Protein AF-A0A3C0AK65-F1 (afdb_monomer)

Solvent-accessible surface area (backbone atoms only — not comparable to full-atom values): 11000 Å² total; per-residue (Å²): 116,73,72,61,53,57,52,49,52,50,51,50,53,52,50,54,52,66,78,64,58,93,78,75,82,77,93,63,73,69,67,68,59,58,70,64,60,59,83,77,56,58,67,68,50,55,55,29,51,54,48,19,51,55,25,48,77,70,72,34,32,66,62,16,42,54,40,51,68,72,53,92,74,54,72,95,45,39,30,57,52,25,32,54,46,12,54,26,25,46,77,67,70,36,28,82,72,13,46,60,33,14,52,52,13,33,70,61,33,59,70,85,64,15,31,63,30,25,44,53,40,12,51,35,24,48,78,64,69,37,55,73,59,12,51,54,26,40,54,50,22,51,55,35,50,54,49,49,55,52,50,54,56,54,56,67,60,49,75,70,55,83,74,69,74,76,78,89,76,88,73,84,89,84,81,88,80,84,86,83,87,79,87,80,85,86,82,80,134

Foldseek 3Di:
DVVVVVVLVVLVVVLVCVVPDPDDDDDDPCVVVVVVVVPPFDVLLVVLLVVLVVCVVVLNLVSSLVSLVPDPDRDLCQLSSLQSPLSSCVSVLVLVRSQPSLSVSLSSDDLLVSLSSLQSNLSSCVSVVNNVSSVVSNVSSVVSVVVVVVVVVVVVVCVVVPPDDDPPPPDDPPDDDDDDDDDDDDDDD

Nearest PDB structures (foldseek):
  4nrh-assembly2_B  TM=6.384E-01  e=6.601E-02  Chlamydia pneumoniae
  8ye5-assembly1_A  TM=7.561E-01  e=3.285E-01  Dehalobacter sp.
  7o04-assembly1_B  TM=6.446E-01  e=8.919E-02  Shigella flexneri
  4i9e-assembly1_B  TM=7.402E-01  e=3.125E-01  Bacillus subtilis subsp. subtilis str. 168
  2ho1-assembly1_A  TM=6.538E-01  e=7.706E-01  Pseudomonas aeruginosa PAO1

Sequence (189 aa):
MKNSIESAFHGIETNLKTTLQPGNGLLAPPVKKELIMLDNISPKVIHKIMAAEGYLELGMPIQALDALASIEDAGPLEAMRLFLTGEAYLRQERYQEAIEPLHQAARLFPVMESRKAWSALSECFRLGGYQELAEVASLTAEAVEEIEASCEVLCLTQDHASDWKWPDSVSRITDFSPASRGVSPRIPR

Secondary structure (DSSP, 8-state):
-HHHHHHHHHHHHHHHHHHS-TTS-----THHHHHHHGGGS-HHHHHHHHHHHHHHHTT-HHHHHHHHHT-S--GGGHHHHHHHHHHHHHHTT-HHHHHHHHHHHHHHS-HHHHHHHHHHHHHHHHHTT-HHHHHHHHHHHHHHHHHHHHHHHHHHHHTTGGG-------S------------PPP---

Structure (mmCIF, N/CA/C/O backbone):
data_AF-A0A3C0AK65-F1
#
_entry.id   AF-A0A3C0AK65-F1
#
loop_
_atom_site.group_PDB
_atom_site.id
_atom_site.type_symbol
_atom_site.label_atom_id
_atom_site.label_alt_id
_atom_site.label_comp_id
_atom_site.label_asym_id
_atom_site.label_entity_id
_atom_site.label_seq_id
_atom_site.pdbx_PDB_ins_code
_atom_site.Cartn_x
_atom_site.Cartn_y
_atom_site.Cartn_z
_atom_site.occupancy
_atom_site.B_iso_or_equiv
_atom_site.auth_seq_id
_atom_site.auth_comp_id
_atom_site.auth_asym_id
_atom_site.auth_atom_id
_atom_site.pdbx_PDB_model_num
ATOM 1 N N . MET A 1 1 ? 4.287 -8.558 21.864 1.00 42.50 1 MET A N 1
ATOM 2 C CA . MET A 1 1 ? 3.960 -7.338 21.091 1.00 42.50 1 MET A CA 1
ATOM 3 C C . MET A 1 1 ? 5.031 -6.254 21.203 1.00 42.50 1 MET A C 1
ATOM 5 O O . MET A 1 1 ? 5.439 -5.773 20.161 1.00 42.50 1 MET A O 1
ATOM 9 N N . LYS A 1 2 ? 5.575 -5.934 22.392 1.00 33.75 2 LYS A N 1
ATOM 10 C CA . LYS A 1 2 ? 6.653 -4.926 22.553 1.00 33.75 2 LYS A CA 1
ATOM 11 C C . LYS A 1 2 ? 7.921 -5.191 21.708 1.00 33.75 2 LYS A C 1
ATOM 13 O O . LYS A 1 2 ? 8.447 -4.273 21.096 1.00 33.75 2 LYS A O 1
ATOM 18 N N . ASN A 1 3 ? 8.320 -6.456 21.553 1.00 31.97 3 ASN A N 1
ATOM 19 C CA . ASN A 1 3 ? 9.540 -6.832 20.818 1.00 31.97 3 ASN A CA 1
ATOM 20 C C . ASN A 1 3 ? 9.462 -6.619 19.288 1.00 31.97 3 ASN A C 1
ATOM 22 O O . ASN A 1 3 ? 10.496 -6.554 18.633 1.00 31.97 3 ASN A O 1
ATOM 26 N N . SER A 1 4 ? 8.258 -6.514 18.709 1.00 39.62 4 SER A N 1
ATOM 27 C CA . SER A 1 4 ? 8.088 -6.277 17.262 1.00 39.62 4 SER A CA 1
ATOM 28 C C . SER A 1 4 ? 8.307 -4.810 16.890 1.00 39.62 4 SER A C 1
ATOM 30 O O . SER A 1 4 ? 8.784 -4.517 15.799 1.00 39.62 4 SER A O 1
ATOM 32 N N . ILE A 1 5 ? 7.985 -3.900 17.812 1.00 40.59 5 ILE A N 1
ATOM 33 C CA . ILE A 1 5 ? 8.058 -2.450 17.609 1.00 40.59 5 ILE A CA 1
ATOM 34 C C . ILE A 1 5 ? 9.512 -1.980 17.740 1.00 40.59 5 ILE A C 1
ATOM 36 O O . ILE A 1 5 ? 10.003 -1.258 16.878 1.00 40.59 5 ILE A O 1
ATOM 40 N N . GLU A 1 6 ? 10.248 -2.476 18.741 1.00 34.09 6 GLU A N 1
ATOM 41 C CA . GLU A 1 6 ? 11.691 -2.209 18.870 1.00 34.09 6 GLU A CA 1
ATOM 42 C C . GLU A 1 6 ? 12.490 -2.764 17.681 1.00 34.09 6 GLU A C 1
ATOM 44 O O . GLU A 1 6 ? 13.434 -2.131 17.215 1.00 34.09 6 GLU A O 1
ATOM 49 N N . SER A 1 7 ? 12.072 -3.907 17.125 1.00 35.91 7 SER A N 1
ATOM 50 C CA . SER A 1 7 ? 12.679 -4.461 15.911 1.00 35.91 7 SER A CA 1
ATOM 51 C C . SER A 1 7 ? 12.419 -3.600 14.669 1.00 35.91 7 SER A C 1
ATOM 53 O O . SER A 1 7 ? 13.277 -3.551 13.787 1.00 35.91 7 SER A O 1
ATOM 55 N N . ALA A 1 8 ? 11.260 -2.939 14.579 1.00 38.19 8 ALA A N 1
ATOM 56 C CA . ALA A 1 8 ? 10.936 -2.029 13.482 1.00 38.19 8 ALA A CA 1
ATOM 57 C C . ALA A 1 8 ? 11.749 -0.728 13.587 1.00 38.19 8 ALA A C 1
ATOM 59 O O . ALA A 1 8 ? 12.388 -0.335 12.614 1.00 38.19 8 ALA A O 1
ATOM 60 N N . PHE A 1 9 ? 11.839 -0.138 14.786 1.00 42.16 9 PHE A N 1
ATOM 61 C CA . PHE A 1 9 ? 12.696 1.023 15.067 1.00 42.16 9 PHE A CA 1
ATOM 62 C C . PHE A 1 9 ? 14.175 0.743 14.788 1.00 42.16 9 PHE A C 1
ATOM 64 O O . PHE A 1 9 ? 14.844 1.534 14.127 1.00 42.16 9 PHE A O 1
ATOM 71 N N . HIS A 1 10 ? 14.682 -0.414 15.217 1.00 39.84 10 HIS A N 1
ATOM 72 C CA . HIS A 1 10 ? 16.060 -0.810 14.936 1.00 39.84 10 HIS A CA 1
ATOM 73 C C . HIS A 1 10 ? 16.303 -1.023 13.432 1.00 39.84 10 HIS A C 1
ATOM 75 O O . HIS A 1 10 ? 17.362 -0.676 12.911 1.00 39.84 10 HIS A O 1
ATOM 81 N N . GLY A 1 11 ? 15.308 -1.544 12.706 1.00 40.81 11 GLY A N 1
ATOM 82 C CA . GLY A 1 11 ? 15.339 -1.661 11.247 1.00 40.81 11 GLY A CA 1
ATOM 83 C C . GLY A 1 11 ? 15.403 -0.306 10.535 1.00 40.81 11 GLY A C 1
ATOM 84 O O . GLY A 1 11 ? 16.149 -0.161 9.570 1.00 40.81 11 GLY A O 1
ATOM 85 N N . ILE A 1 12 ? 14.676 0.697 11.033 1.00 49.41 12 ILE A N 1
ATOM 86 C CA . ILE A 1 12 ? 14.689 2.067 10.500 1.00 49.41 12 ILE A CA 1
ATOM 87 C C . ILE A 1 12 ? 16.031 2.746 10.810 1.00 49.41 12 ILE A C 1
ATOM 89 O O . ILE A 1 12 ? 16.675 3.268 9.903 1.00 49.41 12 ILE A O 1
ATOM 93 N N . GLU A 1 13 ? 16.528 2.655 12.048 1.00 42.06 13 GLU A N 1
ATOM 94 C CA . GLU A 1 13 ? 17.837 3.206 12.427 1.00 42.06 13 GLU A CA 1
ATOM 95 C C . GLU A 1 13 ? 19.001 2.597 11.638 1.00 42.06 13 GLU A C 1
ATOM 97 O O . GLU A 1 13 ? 19.956 3.294 11.295 1.00 42.06 13 GLU A O 1
ATOM 102 N N . THR A 1 14 ? 18.965 1.290 11.376 1.00 46.50 14 THR A N 1
ATOM 103 C CA . THR A 1 14 ? 20.025 0.602 10.623 1.00 46.50 14 THR A CA 1
ATOM 104 C C . THR A 1 14 ? 20.002 0.974 9.145 1.00 46.50 14 THR A C 1
ATOM 106 O O . THR A 1 14 ? 21.070 1.137 8.548 1.00 46.50 14 THR A O 1
ATOM 109 N N . ASN A 1 15 ? 18.816 1.194 8.569 1.00 43.81 15 ASN A N 1
ATOM 110 C CA . ASN A 1 15 ? 18.678 1.689 7.202 1.00 43.81 15 ASN A CA 1
ATOM 111 C C . ASN A 1 15 ? 19.187 3.137 7.098 1.00 43.81 15 ASN A C 1
ATOM 113 O O . ASN A 1 15 ? 20.086 3.395 6.305 1.00 43.81 15 ASN A O 1
ATOM 117 N N . LEU A 1 16 ? 18.753 4.028 8.004 1.00 46.25 16 LEU A N 1
ATOM 118 C CA . LEU A 1 16 ? 19.218 5.422 8.103 1.00 46.25 16 LEU A CA 1
ATOM 119 C C . LEU A 1 16 ? 20.741 5.526 8.283 1.00 46.25 16 LEU A C 1
ATOM 121 O O . LEU A 1 16 ? 21.399 6.331 7.629 1.00 46.25 16 LEU A O 1
ATOM 125 N N . LYS A 1 17 ? 21.338 4.685 9.137 1.00 42.94 17 LYS A N 1
ATOM 126 C CA . LYS A 1 17 ? 22.797 4.644 9.326 1.00 42.94 17 LYS A CA 1
ATOM 127 C C . LYS A 1 17 ? 23.529 4.155 8.078 1.00 42.94 17 LYS A C 1
ATOM 129 O O . LYS A 1 17 ? 24.647 4.591 7.849 1.00 42.94 17 LYS A O 1
ATOM 134 N N . THR A 1 18 ? 22.934 3.282 7.270 1.00 40.50 18 THR A N 1
ATOM 135 C CA . THR A 1 18 ? 23.569 2.771 6.045 1.00 40.50 18 THR A CA 1
ATOM 136 C C . THR A 1 18 ? 23.573 3.820 4.931 1.00 40.50 18 THR A C 1
ATOM 138 O O . THR A 1 18 ? 24.568 3.942 4.218 1.00 40.50 18 THR A O 1
ATOM 141 N N . THR A 1 19 ? 22.515 4.627 4.814 1.00 41.09 19 THR A N 1
ATOM 142 C CA . THR A 1 19 ? 22.430 5.741 3.852 1.00 41.09 19 THR A CA 1
ATOM 143 C C . THR A 1 19 ? 23.270 6.958 4.247 1.00 41.09 19 THR A C 1
ATOM 145 O O . THR A 1 19 ? 23.639 7.733 3.370 1.00 41.09 19 THR A O 1
ATOM 148 N N . LEU A 1 20 ? 23.610 7.122 5.531 1.00 38.12 20 LEU A N 1
ATOM 149 C CA . LEU A 1 20 ? 24.294 8.313 6.061 1.00 38.12 20 LEU A CA 1
ATOM 150 C C . LEU A 1 20 ? 25.788 8.123 6.402 1.00 38.12 20 LEU A C 1
ATOM 152 O O . LEU A 1 20 ? 26.401 9.048 6.931 1.00 38.12 20 LEU A O 1
ATOM 156 N N . GLN A 1 21 ? 26.414 6.968 6.133 1.00 32.34 21 GLN A N 1
ATOM 157 C CA . GLN A 1 21 ? 27.843 6.767 6.444 1.00 32.34 21 GLN A CA 1
ATOM 158 C C . GLN A 1 21 ? 28.765 7.517 5.456 1.00 32.34 21 GLN A C 1
ATOM 160 O O . GLN A 1 21 ? 28.787 7.191 4.264 1.00 32.34 21 GLN A O 1
ATOM 165 N N . PRO A 1 22 ? 29.592 8.472 5.931 1.00 35.00 22 PRO A N 1
ATOM 166 C CA . PRO A 1 22 ? 30.511 9.242 5.101 1.00 35.00 22 PRO A CA 1
ATOM 167 C C . PRO A 1 22 ? 31.799 8.435 4.893 1.00 35.00 22 PRO A C 1
ATOM 169 O O . PRO A 1 22 ? 32.790 8.630 5.593 1.00 35.00 22 PRO A O 1
ATOM 172 N N . GLY A 1 23 ? 31.788 7.463 3.981 1.00 39.31 23 GLY A N 1
ATOM 173 C CA . GLY A 1 23 ? 32.961 6.595 3.812 1.00 39.31 23 GLY A CA 1
ATOM 174 C C . GLY A 1 23 ? 33.094 5.827 2.503 1.00 39.31 23 GLY A C 1
ATOM 175 O O . GLY A 1 23 ? 34.199 5.388 2.194 1.00 39.31 23 GLY A O 1
ATOM 176 N N . ASN A 1 24 ? 32.040 5.702 1.695 1.00 35.91 24 ASN A N 1
ATOM 177 C CA . ASN A 1 24 ? 32.145 5.025 0.404 1.00 35.91 24 ASN A CA 1
ATOM 178 C C . ASN A 1 24 ? 32.141 6.054 -0.726 1.00 35.91 24 ASN A C 1
ATOM 180 O O . ASN A 1 24 ? 31.164 6.762 -0.949 1.00 35.91 24 ASN A O 1
ATOM 184 N N . GLY A 1 25 ? 33.293 6.159 -1.387 1.00 36.53 25 GLY A N 1
ATOM 185 C CA . GLY A 1 25 ? 33.564 7.120 -2.443 1.00 36.53 25 GLY A CA 1
ATOM 186 C C . GLY A 1 25 ? 32.607 7.050 -3.635 1.00 36.53 25 GLY A C 1
ATOM 187 O O . GLY A 1 25 ? 31.994 6.026 -3.926 1.00 36.53 25 GLY A O 1
ATOM 188 N N . LEU A 1 26 ? 32.591 8.178 -4.346 1.00 34.84 26 LEU A N 1
ATOM 189 C CA . LEU A 1 26 ? 31.803 8.516 -5.532 1.00 34.84 26 LEU A CA 1
ATOM 190 C C . LEU A 1 26 ? 30.309 8.752 -5.277 1.00 34.84 26 LEU A C 1
ATOM 192 O O . LEU A 1 26 ? 29.443 7.912 -5.507 1.00 34.84 26 LEU A O 1
ATOM 196 N N . LEU A 1 27 ? 30.048 10.008 -4.919 1.00 39.59 27 LEU A N 1
ATOM 197 C CA . LEU A 1 27 ? 28.798 10.717 -5.131 1.00 39.59 27 LEU A CA 1
ATOM 198 C C . LEU A 1 27 ? 28.474 10.728 -6.639 1.00 39.59 27 LEU A C 1
ATOM 200 O O . LEU A 1 27 ? 28.927 11.590 -7.390 1.00 39.59 27 LEU A O 1
ATOM 204 N N . ALA A 1 28 ? 27.711 9.741 -7.093 1.00 33.75 28 ALA A N 1
ATOM 205 C CA . ALA A 1 28 ? 26.808 9.931 -8.214 1.00 33.75 28 ALA A CA 1
ATOM 206 C C . ALA A 1 28 ? 25.405 10.086 -7.611 1.00 33.75 28 ALA A C 1
ATOM 208 O O . ALA A 1 28 ? 25.048 9.277 -6.750 1.00 33.75 28 ALA A O 1
ATOM 209 N N . PRO A 1 29 ? 24.610 11.088 -8.022 1.00 33.75 29 PRO A N 1
ATOM 210 C CA . PRO A 1 29 ? 23.211 11.149 -7.616 1.00 33.75 29 PRO A CA 1
ATOM 211 C C . PRO A 1 29 ? 22.529 9.818 -7.999 1.00 33.75 29 PRO A C 1
ATOM 213 O O . PRO A 1 29 ? 22.888 9.236 -9.035 1.00 33.75 29 PRO A O 1
ATOM 216 N N . PRO A 1 30 ? 21.574 9.298 -7.201 1.00 41.72 30 PRO A N 1
ATOM 217 C CA . PRO A 1 30 ? 20.990 7.964 -7.400 1.00 41.72 30 PRO A CA 1
ATOM 218 C C . PRO A 1 30 ? 20.271 7.787 -8.748 1.00 41.72 30 PRO A C 1
ATOM 220 O O . PRO A 1 30 ? 19.940 6.667 -9.125 1.00 41.72 30 PRO A O 1
ATOM 223 N N . VAL A 1 31 ? 20.144 8.852 -9.538 1.00 35.84 31 VAL A N 1
ATOM 224 C CA . VAL A 1 31 ? 19.516 8.872 -10.862 1.00 35.84 31 VAL A CA 1
ATOM 225 C C . VAL A 1 31 ? 20.104 7.824 -11.824 1.00 35.84 31 VAL A C 1
ATOM 227 O O . VAL A 1 31 ? 19.380 7.232 -12.620 1.00 35.84 31 VAL A O 1
ATOM 230 N N . LYS A 1 32 ? 21.415 7.528 -11.765 1.00 30.89 32 LYS A N 1
ATOM 231 C CA . LYS A 1 32 ? 22.031 6.555 -12.695 1.00 30.8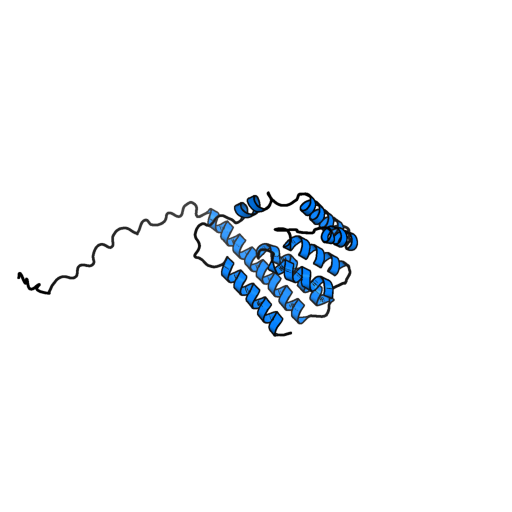9 32 LYS A CA 1
ATOM 232 C C . LYS A 1 32 ? 21.780 5.087 -12.345 1.00 30.89 32 LYS A C 1
ATOM 234 O O . LYS A 1 32 ? 21.943 4.253 -13.226 1.00 30.89 32 LYS A O 1
ATOM 239 N N . LYS A 1 33 ? 21.405 4.747 -11.106 1.00 33.81 33 LYS A N 1
ATOM 240 C CA . LYS A 1 33 ? 21.057 3.359 -10.737 1.00 33.81 33 LYS A CA 1
ATOM 241 C C . LYS A 1 33 ? 19.597 3.038 -11.056 1.00 33.81 33 LYS A C 1
ATOM 243 O O . LYS A 1 33 ? 19.329 1.929 -11.506 1.00 33.81 33 LYS A O 1
ATOM 248 N N . GLU A 1 34 ? 18.691 4.003 -10.903 1.00 37.22 34 GLU A N 1
ATOM 249 C CA . GLU A 1 34 ? 17.282 3.861 -11.304 1.00 37.22 34 GLU A CA 1
ATOM 250 C C . GLU A 1 34 ? 17.134 3.624 -12.808 1.00 37.22 34 GLU A C 1
ATOM 252 O O . GLU A 1 34 ? 16.390 2.738 -13.225 1.00 37.22 34 GLU A O 1
ATOM 257 N N . LEU A 1 35 ? 17.917 4.339 -13.622 1.00 35.00 35 LEU A N 1
ATOM 258 C CA . LEU A 1 35 ? 17.841 4.242 -15.080 1.00 35.00 35 LEU A CA 1
ATOM 259 C C . LEU A 1 35 ? 18.317 2.885 -15.641 1.00 35.00 35 LEU A C 1
ATOM 261 O O . LEU A 1 35 ? 17.958 2.545 -16.758 1.00 35.00 35 LEU A O 1
ATOM 265 N N . ILE A 1 36 ? 19.093 2.103 -14.878 1.00 41.47 36 ILE A N 1
ATOM 266 C CA . ILE A 1 36 ? 19.605 0.776 -15.288 1.00 41.47 36 ILE A CA 1
ATOM 267 C C . ILE A 1 36 ? 18.723 -0.364 -14.720 1.00 41.47 36 ILE A C 1
ATOM 269 O O . ILE A 1 36 ? 18.793 -1.501 -15.180 1.00 41.47 36 ILE A O 1
ATOM 273 N N . MET A 1 37 ? 17.860 -0.085 -13.732 1.00 47.72 37 MET A N 1
ATOM 274 C CA . MET A 1 37 ? 16.975 -1.079 -13.095 1.00 47.72 37 MET A CA 1
ATOM 275 C C . MET A 1 37 ? 15.679 -1.346 -13.880 1.00 47.72 37 MET A C 1
ATOM 277 O O . MET A 1 37 ? 15.081 -2.410 -13.722 1.00 47.72 37 MET A O 1
ATOM 281 N N . LEU A 1 38 ? 15.241 -0.408 -14.725 1.00 51.53 38 LEU A N 1
ATOM 282 C CA . LEU A 1 38 ? 13.993 -0.516 -15.496 1.00 51.53 38 LEU A CA 1
ATOM 283 C C . LEU A 1 38 ? 14.111 -1.420 -16.736 1.00 51.53 38 LEU A C 1
ATOM 285 O O . LEU A 1 38 ? 13.099 -1.940 -17.203 1.00 51.53 38 LEU A O 1
ATOM 289 N N . ASP A 1 39 ? 15.328 -1.674 -17.225 1.00 51.19 39 ASP A N 1
ATOM 290 C CA . ASP A 1 39 ? 15.571 -2.408 -18.477 1.00 51.19 39 ASP A CA 1
ATOM 291 C C . ASP A 1 39 ? 15.224 -3.911 -18.407 1.00 51.19 39 ASP A C 1
ATOM 293 O O . ASP A 1 39 ? 15.093 -4.564 -19.442 1.00 51.19 39 ASP A O 1
ATOM 297 N N . ASN A 1 40 ? 15.016 -4.463 -17.204 1.00 60.75 40 ASN A N 1
ATOM 298 C CA . ASN A 1 40 ? 14.648 -5.871 -16.984 1.00 60.75 40 ASN A CA 1
ATOM 299 C C . ASN A 1 40 ? 13.227 -6.075 -16.436 1.00 60.75 40 ASN A C 1
ATOM 301 O O . ASN A 1 40 ? 12.851 -7.202 -16.104 1.00 60.75 40 ASN A O 1
ATOM 305 N N . ILE A 1 41 ? 12.417 -5.020 -16.328 1.00 72.19 41 ILE A N 1
ATOM 306 C CA . ILE A 1 41 ? 11.060 -5.143 -15.791 1.00 72.19 41 ILE A CA 1
ATOM 307 C C . ILE A 1 41 ? 10.107 -5.462 -16.935 1.00 72.19 41 ILE A C 1
ATOM 309 O O . ILE A 1 41 ? 10.013 -4.737 -17.924 1.00 72.19 41 ILE A O 1
ATOM 313 N N . SER A 1 42 ? 9.364 -6.559 -16.793 1.00 84.06 42 SER A N 1
ATOM 314 C CA . SER A 1 42 ? 8.357 -6.944 -17.778 1.00 84.06 42 SER A CA 1
ATOM 315 C C . SER A 1 42 ? 7.353 -5.801 -17.970 1.00 84.06 42 SER A C 1
ATOM 317 O O . SER A 1 42 ? 6.696 -5.409 -16.999 1.00 84.06 42 SER A O 1
ATOM 319 N N . PRO A 1 43 ? 7.136 -5.306 -19.207 1.00 84.62 43 PRO A N 1
ATOM 320 C CA . PRO A 1 43 ? 6.159 -4.252 -19.463 1.00 84.62 43 PRO A CA 1
ATOM 321 C C . PRO A 1 43 ? 4.777 -4.603 -18.915 1.00 84.62 43 PRO A C 1
ATOM 323 O O . PRO A 1 43 ? 4.049 -3.730 -18.458 1.00 84.62 43 PRO A O 1
ATOM 326 N N . LYS A 1 44 ? 4.416 -5.892 -18.887 1.00 88.56 44 LYS A N 1
ATOM 327 C CA . LYS A 1 44 ? 3.143 -6.356 -18.322 1.00 88.56 44 LYS A CA 1
ATOM 328 C C . LYS A 1 44 ? 2.989 -6.007 -16.839 1.00 88.56 44 LYS A C 1
ATOM 330 O O . LYS A 1 44 ? 1.883 -5.676 -16.429 1.00 88.56 44 LYS A O 1
ATOM 335 N N . VAL A 1 45 ? 4.063 -6.085 -16.052 1.00 89.31 45 VAL A N 1
ATOM 336 C CA . VAL A 1 45 ? 4.048 -5.737 -14.622 1.00 89.31 45 VAL A CA 1
ATOM 337 C C . VAL A 1 45 ? 3.784 -4.246 -14.458 1.00 89.31 45 VAL A C 1
ATOM 339 O O . VAL A 1 45 ? 2.880 -3.871 -13.718 1.00 89.31 45 VAL A O 1
ATOM 342 N N . ILE A 1 46 ? 4.496 -3.413 -15.223 1.00 87.50 46 ILE A N 1
ATOM 343 C CA . ILE A 1 46 ? 4.325 -1.954 -15.211 1.00 87.50 46 ILE A CA 1
ATOM 344 C C . ILE A 1 46 ? 2.872 -1.584 -15.530 1.00 87.50 46 ILE A C 1
ATOM 346 O O . ILE A 1 46 ? 2.233 -0.880 -14.754 1.00 87.50 46 ILE A O 1
ATOM 350 N N . HIS A 1 47 ? 2.309 -2.126 -16.616 1.00 89.06 47 HIS A N 1
ATOM 351 C CA . HIS A 1 47 ? 0.921 -1.843 -16.999 1.00 89.06 47 HIS A CA 1
ATOM 352 C C . HIS A 1 47 ? -0.089 -2.274 -15.930 1.00 89.06 47 HIS A C 1
ATOM 354 O O . HIS A 1 47 ? -1.082 -1.585 -15.726 1.00 89.06 47 HIS A O 1
ATOM 360 N N . LYS A 1 48 ? 0.142 -3.398 -15.240 1.00 92.94 48 LYS A N 1
ATOM 361 C CA . LYS A 1 48 ? -0.749 -3.864 -14.168 1.00 92.94 48 LYS A CA 1
ATOM 362 C C . LYS A 1 48 ? -0.683 -2.973 -12.931 1.00 92.94 48 LYS A C 1
ATOM 364 O O . LYS A 1 48 ? -1.727 -2.688 -12.358 1.00 92.94 48 LYS A O 1
ATOM 369 N N . ILE A 1 49 ? 0.509 -2.519 -12.548 1.00 92.75 49 ILE A N 1
ATOM 370 C CA . ILE A 1 49 ? 0.692 -1.577 -11.435 1.00 92.75 49 ILE A CA 1
ATOM 371 C C . ILE A 1 49 ? 0.019 -0.239 -11.761 1.00 92.75 49 ILE A C 1
ATOM 373 O O . ILE A 1 49 ? -0.783 0.234 -10.963 1.00 92.75 49 ILE A O 1
ATOM 377 N N . MET A 1 50 ? 0.244 0.307 -12.961 1.00 92.06 50 MET A N 1
ATOM 378 C CA . MET A 1 50 ? -0.422 1.538 -13.411 1.00 92.06 50 MET A CA 1
ATOM 379 C C . MET A 1 50 ? -1.947 1.385 -13.489 1.00 92.06 50 MET A C 1
ATOM 381 O O . MET A 1 50 ? -2.687 2.291 -13.119 1.00 92.06 50 MET A O 1
ATOM 385 N N . ALA A 1 51 ? -2.440 0.234 -13.958 1.00 92.88 51 ALA A N 1
ATOM 386 C CA . ALA A 1 51 ? -3.874 -0.039 -13.979 1.00 92.88 51 ALA A CA 1
ATOM 387 C C . ALA A 1 51 ? -4.454 -0.104 -12.561 1.00 92.88 51 ALA A C 1
ATOM 389 O O . ALA A 1 51 ? -5.523 0.446 -12.323 1.00 92.88 51 ALA A O 1
ATOM 390 N N . ALA A 1 52 ? -3.755 -0.744 -11.620 1.00 96.44 52 ALA A N 1
ATOM 391 C CA . ALA A 1 52 ? -4.176 -0.811 -10.225 1.00 96.44 52 ALA A CA 1
ATOM 392 C C . ALA A 1 52 ? -4.236 0.572 -9.569 1.00 96.44 52 ALA A C 1
ATOM 394 O O . ALA A 1 52 ? -5.211 0.873 -8.885 1.00 96.44 52 ALA A O 1
ATOM 395 N N . GLU A 1 53 ? -3.242 1.422 -9.821 1.00 94.06 53 GLU A N 1
ATOM 396 C CA . GLU A 1 53 ? -3.246 2.820 -9.386 1.00 94.06 53 GLU A CA 1
ATOM 397 C C . GLU A 1 53 ? -4.461 3.572 -9.947 1.00 94.06 53 GLU A C 1
ATOM 399 O O . GLU A 1 53 ? -5.260 4.106 -9.178 1.00 94.06 53 GLU A O 1
ATOM 404 N N . GLY A 1 54 ? -4.696 3.496 -11.262 1.00 95.38 54 GLY A N 1
ATOM 405 C CA . GLY A 1 54 ? -5.871 4.108 -11.889 1.00 95.38 54 GLY A CA 1
ATOM 406 C C . GLY A 1 54 ? -7.202 3.563 -11.353 1.00 95.38 54 GLY A C 1
ATOM 407 O O . GLY A 1 54 ? -8.153 4.317 -11.153 1.00 95.38 54 GLY A O 1
ATOM 408 N N . TYR A 1 55 ? -7.290 2.266 -11.048 1.00 97.62 55 TYR A N 1
ATOM 409 C CA . TYR A 1 55 ? -8.472 1.701 -10.393 1.00 97.62 55 TYR A CA 1
ATOM 410 C C . TYR A 1 55 ? -8.692 2.296 -8.996 1.00 97.62 55 TYR A C 1
ATOM 412 O O . TYR A 1 55 ? -9.834 2.582 -8.638 1.00 97.62 55 TYR A O 1
ATOM 420 N N . LEU A 1 56 ? -7.638 2.530 -8.210 1.00 95.88 56 LEU A N 1
ATOM 421 C CA . LEU A 1 56 ? -7.762 3.152 -6.887 1.00 95.88 56 LEU A CA 1
ATOM 422 C C . LEU A 1 56 ? -8.191 4.618 -6.961 1.00 95.88 56 LEU A C 1
ATOM 424 O O . LEU A 1 56 ? -9.003 5.044 -6.135 1.00 95.88 56 LEU A O 1
ATOM 428 N N . GLU A 1 57 ? -7.711 5.367 -7.953 1.00 95.81 57 GLU A N 1
ATOM 429 C CA . GLU A 1 57 ? -8.156 6.741 -8.225 1.00 95.81 57 GLU A CA 1
ATOM 430 C C . GLU A 1 57 ? -9.649 6.804 -8.570 1.00 95.81 57 GLU A C 1
ATOM 432 O O . GLU A 1 57 ? -10.351 7.729 -8.161 1.00 95.81 57 GLU A O 1
ATOM 437 N N . LEU A 1 58 ? -10.159 5.781 -9.260 1.00 97.38 58 LEU A N 1
ATOM 438 C CA . LEU A 1 58 ? -11.573 5.646 -9.617 1.00 97.38 58 LEU A CA 1
ATOM 439 C C . LEU A 1 58 ? -12.440 5.026 -8.508 1.00 97.38 58 LEU A C 1
ATOM 441 O O . LEU A 1 58 ? -13.632 4.799 -8.722 1.00 97.38 58 LEU A O 1
ATOM 445 N N . GLY A 1 59 ? -11.874 4.724 -7.335 1.00 96.81 59 GLY A N 1
ATOM 446 C CA . GLY A 1 59 ? -12.609 4.098 -6.234 1.00 96.81 59 GLY A CA 1
ATOM 447 C C . GLY A 1 59 ? -12.995 2.639 -6.503 1.00 96.81 59 GLY A C 1
ATOM 448 O O . GLY A 1 59 ? -14.007 2.163 -5.993 1.00 96.81 59 GLY A O 1
ATOM 449 N N . MET A 1 60 ? -12.195 1.920 -7.293 1.00 98.12 60 MET A N 1
ATOM 450 C CA . MET A 1 60 ? -12.381 0.513 -7.673 1.00 98.12 60 MET A CA 1
ATOM 451 C C . MET A 1 60 ? -11.329 -0.406 -7.012 1.00 98.12 60 MET A C 1
ATOM 453 O O . MET A 1 60 ? -10.510 -1.021 -7.699 1.00 98.12 60 MET A O 1
ATOM 457 N N . PRO A 1 61 ? -11.308 -0.529 -5.671 1.00 97.50 61 PRO A N 1
ATOM 458 C CA . PRO A 1 61 ? -10.232 -1.226 -4.965 1.00 97.50 61 PRO A CA 1
ATOM 459 C C . PRO A 1 61 ? -10.204 -2.744 -5.203 1.00 97.50 61 PRO A C 1
ATOM 461 O O . PRO A 1 61 ? -9.147 -3.357 -5.081 1.00 97.50 61 PRO A O 1
ATOM 464 N N . ILE A 1 62 ? -11.331 -3.361 -5.571 1.00 97.81 62 ILE A N 1
ATOM 465 C CA . ILE A 1 62 ? -11.394 -4.800 -5.874 1.00 97.81 62 ILE A CA 1
ATOM 466 C C . ILE A 1 62 ? -10.631 -5.092 -7.173 1.00 97.81 62 ILE A C 1
ATOM 468 O O . ILE A 1 62 ? -9.752 -5.947 -7.199 1.00 97.81 62 ILE A O 1
ATOM 472 N N . GLN A 1 63 ? -10.893 -4.315 -8.225 1.00 97.81 63 GLN A N 1
ATOM 473 C CA . GLN A 1 63 ? -10.211 -4.430 -9.514 1.00 97.81 63 GLN A CA 1
ATOM 474 C C . GLN A 1 63 ? -8.714 -4.120 -9.396 1.00 97.81 63 GLN A C 1
ATOM 476 O O . GLN A 1 63 ? -7.898 -4.748 -10.073 1.00 97.81 63 GLN A O 1
ATOM 481 N N . ALA A 1 64 ? -8.344 -3.185 -8.514 1.00 97.88 64 ALA A N 1
ATOM 482 C CA . ALA A 1 64 ? -6.947 -2.923 -8.189 1.00 97.88 64 ALA A CA 1
ATOM 483 C C . ALA A 1 64 ? -6.266 -4.163 -7.590 1.00 97.88 64 ALA A C 1
ATOM 485 O O . ALA A 1 64 ? -5.209 -4.568 -8.073 1.00 97.88 64 ALA A O 1
ATOM 486 N N . LEU A 1 65 ? -6.890 -4.811 -6.597 1.00 98.06 65 LEU A N 1
ATOM 487 C CA . LEU A 1 65 ? -6.364 -6.048 -6.012 1.00 98.06 65 LEU A CA 1
ATOM 488 C C . LEU A 1 65 ? -6.251 -7.174 -7.039 1.00 98.06 65 LEU A C 1
ATOM 490 O O . LEU A 1 65 ? -5.224 -7.845 -7.064 1.00 98.06 65 LEU A O 1
ATOM 494 N N . ASP A 1 66 ? -7.243 -7.356 -7.909 1.00 97.50 66 ASP A N 1
ATOM 495 C CA . ASP A 1 66 ? -7.202 -8.392 -8.949 1.00 97.50 66 ASP A CA 1
ATOM 496 C C . ASP A 1 66 ? -6.030 -8.172 -9.919 1.00 97.50 66 ASP A C 1
ATOM 498 O O . ASP A 1 66 ? -5.290 -9.105 -10.259 1.00 97.50 66 ASP A O 1
ATOM 502 N N . ALA A 1 67 ? -5.808 -6.921 -10.336 1.00 95.75 67 ALA A N 1
ATOM 503 C CA . ALA A 1 67 ? -4.678 -6.560 -11.185 1.00 95.75 67 ALA A CA 1
ATOM 504 C C . ALA A 1 67 ? -3.337 -6.855 -10.491 1.00 95.75 67 ALA A C 1
ATOM 506 O O . ALA A 1 67 ? -2.457 -7.467 -11.105 1.00 95.75 67 ALA A O 1
ATOM 507 N N . LEU A 1 68 ? -3.201 -6.490 -9.213 1.00 96.38 68 LEU A N 1
ATOM 508 C CA . LEU A 1 68 ? -1.983 -6.682 -8.416 1.00 96.38 68 LEU A CA 1
ATOM 509 C C . LEU A 1 68 ? -1.720 -8.152 -8.068 1.00 96.38 68 LEU A C 1
ATOM 511 O O . LEU A 1 68 ? -0.571 -8.585 -8.102 1.00 96.38 68 LEU A O 1
ATOM 515 N N . ALA A 1 69 ? -2.760 -8.931 -7.769 1.00 95.81 69 ALA A N 1
ATOM 516 C CA . ALA A 1 69 ? -2.663 -10.355 -7.441 1.00 95.81 69 ALA A CA 1
ATOM 517 C C . ALA A 1 69 ? -2.226 -11.203 -8.641 1.00 95.81 69 ALA A C 1
ATOM 519 O O . ALA A 1 69 ? -1.653 -12.276 -8.482 1.00 95.81 69 ALA A O 1
ATOM 520 N N . SER A 1 70 ? -2.466 -10.712 -9.858 1.00 94.12 70 SER A N 1
ATOM 521 C CA . SER A 1 70 ? -2.032 -11.369 -11.090 1.00 94.12 70 SER A CA 1
ATOM 522 C C . SER A 1 70 ? -0.550 -11.136 -11.439 1.00 94.12 70 SER A C 1
ATOM 524 O O . SER A 1 70 ? -0.102 -11.539 -12.519 1.00 94.12 70 SER A O 1
ATOM 526 N N . ILE A 1 71 ? 0.198 -10.419 -10.596 1.00 94.00 71 ILE A N 1
ATOM 527 C CA . ILE A 1 71 ? 1.642 -10.207 -10.729 1.00 94.00 71 ILE A CA 1
ATOM 528 C C . ILE A 1 71 ? 2.353 -11.280 -9.901 1.00 94.00 71 ILE A C 1
ATOM 530 O O . ILE A 1 71 ? 2.218 -11.307 -8.684 1.00 94.00 71 ILE A O 1
ATOM 534 N N . GLU A 1 72 ? 3.107 -12.155 -10.565 1.00 90.06 72 GLU A N 1
ATOM 535 C CA . GLU A 1 72 ? 3.856 -13.235 -9.901 1.00 90.06 72 GLU A CA 1
ATOM 536 C C . GLU A 1 72 ? 5.159 -12.733 -9.264 1.00 90.06 72 GLU A C 1
ATOM 538 O O . GLU A 1 72 ? 5.505 -13.140 -8.159 1.00 90.06 72 GLU A O 1
ATOM 543 N N . ASP A 1 73 ? 5.862 -11.834 -9.956 1.00 89.25 73 ASP A N 1
ATOM 544 C CA . ASP A 1 73 ? 7.097 -11.202 -9.496 1.00 89.25 73 ASP A CA 1
ATOM 545 C C . ASP A 1 73 ? 7.138 -9.757 -10.007 1.00 89.25 73 ASP A C 1
ATOM 547 O O . ASP A 1 73 ? 7.069 -9.511 -11.218 1.00 89.25 73 ASP A O 1
ATOM 551 N N . ALA A 1 74 ? 7.199 -8.797 -9.084 1.00 86.38 74 ALA A N 1
ATOM 552 C CA . ALA A 1 74 ? 7.320 -7.380 -9.413 1.00 86.38 74 ALA A CA 1
ATOM 553 C C . ALA A 1 74 ? 8.768 -6.872 -9.376 1.00 86.38 74 ALA A C 1
ATOM 555 O O . ALA A 1 74 ? 9.020 -5.741 -9.802 1.00 86.38 74 ALA A O 1
ATOM 556 N N . GLY A 1 75 ? 9.716 -7.679 -8.886 1.00 87.81 75 GLY A N 1
ATOM 557 C CA . GLY A 1 75 ? 11.124 -7.321 -8.764 1.00 87.81 75 GLY A CA 1
ATOM 558 C C . GLY A 1 75 ? 11.319 -5.948 -8.099 1.00 87.81 75 GLY A C 1
ATOM 559 O O . GLY A 1 75 ? 10.843 -5.738 -6.982 1.00 87.81 75 GLY A O 1
ATOM 560 N N . PRO A 1 76 ? 11.968 -4.976 -8.770 1.00 83.44 76 PRO A N 1
ATOM 561 C CA . PRO A 1 76 ? 12.162 -3.628 -8.226 1.00 83.44 76 PRO A CA 1
ATOM 562 C C . PRO A 1 76 ? 10.869 -2.870 -7.881 1.00 83.44 76 PRO A C 1
ATOM 564 O O . PRO A 1 76 ? 10.904 -1.952 -7.067 1.00 83.44 76 PRO A O 1
ATOM 567 N N . LEU A 1 77 ? 9.728 -3.235 -8.477 1.00 87.00 77 LEU A N 1
ATOM 568 C CA . LEU A 1 77 ? 8.433 -2.587 -8.232 1.00 87.00 77 LEU A CA 1
ATOM 569 C C . LEU A 1 77 ? 7.631 -3.246 -7.105 1.00 87.00 77 LEU A C 1
ATOM 571 O O . LEU A 1 77 ? 6.474 -2.888 -6.886 1.00 87.00 77 LEU A O 1
ATOM 575 N N . GLU A 1 78 ? 8.222 -4.192 -6.377 1.00 92.00 78 GLU A N 1
ATOM 576 C CA . GLU A 1 78 ? 7.537 -4.903 -5.299 1.00 92.00 78 GLU A CA 1
ATOM 577 C C . GLU A 1 78 ? 7.066 -3.963 -4.183 1.00 92.00 78 GLU A C 1
ATOM 579 O O . GLU A 1 78 ? 5.941 -4.098 -3.707 1.00 92.00 78 GLU A O 1
ATOM 584 N N . ALA A 1 79 ? 7.857 -2.938 -3.843 1.00 88.94 79 ALA A N 1
ATOM 585 C CA . ALA A 1 79 ? 7.447 -1.902 -2.893 1.00 88.94 79 ALA A CA 1
ATOM 586 C C . ALA A 1 79 ? 6.147 -1.202 -3.334 1.00 88.94 79 ALA A C 1
ATOM 588 O O . ALA A 1 79 ? 5.210 -1.065 -2.548 1.00 88.94 79 ALA A O 1
ATOM 589 N N . MET A 1 80 ? 6.061 -0.831 -4.617 1.00 91.56 80 MET A N 1
ATOM 590 C CA . MET A 1 80 ? 4.881 -0.187 -5.197 1.00 91.56 80 MET A CA 1
ATOM 591 C C . MET A 1 80 ? 3.678 -1.133 -5.221 1.00 91.56 80 MET A C 1
ATOM 593 O O . MET A 1 80 ? 2.575 -0.750 -4.835 1.00 91.56 80 MET A O 1
ATOM 597 N N . ARG A 1 81 ? 3.881 -2.392 -5.629 1.00 95.31 81 ARG A N 1
ATOM 598 C CA . ARG A 1 81 ? 2.819 -3.408 -5.651 1.00 95.31 81 ARG A CA 1
ATOM 599 C C . ARG A 1 81 ? 2.216 -3.610 -4.257 1.00 95.31 81 ARG A C 1
ATOM 601 O O . ARG A 1 81 ? 0.992 -3.656 -4.120 1.00 95.31 81 ARG A O 1
ATOM 608 N N . LEU A 1 82 ? 3.061 -3.710 -3.231 1.00 96.75 82 LEU A N 1
ATOM 609 C CA . LEU A 1 82 ? 2.647 -3.869 -1.835 1.00 96.75 82 LEU A CA 1
ATOM 610 C C . LEU A 1 82 ? 1.936 -2.623 -1.300 1.00 96.75 82 LEU A C 1
ATOM 612 O O . LEU A 1 82 ? 0.893 -2.755 -0.660 1.00 96.75 82 LEU A O 1
ATOM 616 N N . PHE A 1 83 ? 2.436 -1.428 -1.624 1.00 96.62 83 PHE A N 1
ATOM 617 C CA . PHE A 1 83 ? 1.797 -0.166 -1.251 1.00 96.62 83 PHE A CA 1
ATOM 618 C C . PHE A 1 83 ? 0.372 -0.071 -1.804 1.00 96.62 83 PHE A C 1
ATOM 620 O O . PHE A 1 83 ? -0.574 0.109 -1.039 1.00 96.62 83 PHE A O 1
ATOM 627 N N . LEU A 1 84 ? 0.197 -0.290 -3.112 1.00 96.62 84 LEU A N 1
ATOM 628 C CA . LEU A 1 84 ? -1.121 -0.247 -3.755 1.00 96.62 84 LEU A CA 1
ATOM 629 C C . LEU A 1 84 ? -2.054 -1.352 -3.235 1.00 96.62 84 LEU A C 1
ATOM 631 O O . LEU A 1 84 ? -3.257 -1.136 -3.112 1.00 96.62 84 LEU A O 1
ATOM 635 N N . THR A 1 85 ? -1.512 -2.522 -2.882 1.00 98.12 85 THR A N 1
ATOM 636 C CA . THR A 1 85 ? -2.287 -3.602 -2.246 1.00 98.12 85 THR A CA 1
ATOM 637 C C . THR A 1 85 ? -2.831 -3.149 -0.889 1.00 98.12 85 THR A C 1
ATOM 639 O O . THR A 1 85 ? -4.013 -3.325 -0.596 1.00 98.12 85 THR A O 1
ATOM 642 N N . GLY A 1 86 ? -1.980 -2.525 -0.076 1.00 97.38 86 GLY A N 1
ATOM 643 C CA . GLY A 1 86 ? -2.352 -1.952 1.211 1.00 97.38 86 GLY A CA 1
ATOM 644 C C . GLY A 1 86 ? -3.410 -0.854 1.098 1.00 97.38 86 GLY A C 1
ATOM 645 O O . GLY A 1 86 ? -4.434 -0.908 1.774 1.00 97.38 86 GLY A O 1
ATOM 646 N N . GLU A 1 87 ? -3.216 0.088 0.176 1.00 97.25 87 GLU A N 1
ATOM 647 C CA . GLU A 1 87 ? -4.171 1.156 -0.153 1.00 97.25 87 GLU A CA 1
ATOM 648 C C . GLU A 1 87 ? -5.534 0.618 -0.617 1.00 97.25 87 GLU A C 1
ATOM 650 O O . GLU A 1 87 ? -6.587 1.183 -0.300 1.00 97.25 87 GLU A O 1
ATOM 655 N N . ALA A 1 88 ? -5.536 -0.486 -1.366 1.00 97.94 88 ALA A N 1
ATOM 656 C CA . ALA A 1 88 ? -6.758 -1.140 -1.812 1.00 97.94 88 ALA A CA 1
ATOM 657 C C . ALA A 1 88 ? -7.519 -1.801 -0.655 1.00 97.94 88 ALA A C 1
ATOM 659 O O . ALA A 1 88 ? -8.752 -1.749 -0.626 1.00 97.94 88 ALA A O 1
ATOM 660 N N . TYR A 1 89 ? -6.813 -2.399 0.309 1.00 98.06 89 TYR A N 1
ATOM 661 C CA . TYR A 1 89 ? -7.425 -2.910 1.537 1.00 98.06 89 TYR A CA 1
ATOM 662 C C . TYR A 1 89 ? -7.935 -1.781 2.434 1.00 98.06 89 TYR A C 1
ATOM 664 O O . TYR A 1 89 ? -9.046 -1.887 2.954 1.00 98.06 89 TYR A O 1
ATOM 672 N N . LEU A 1 90 ? -7.187 -0.680 2.552 1.00 95.44 90 LEU A N 1
ATOM 673 C CA . LEU A 1 90 ? -7.596 0.508 3.303 1.00 95.44 90 LEU A CA 1
ATOM 674 C C . LEU A 1 90 ? -8.930 1.065 2.778 1.00 95.44 90 LEU A C 1
ATOM 676 O O . LEU A 1 90 ? -9.857 1.267 3.556 1.00 95.44 90 LEU A O 1
ATOM 680 N N . ARG A 1 91 ? -9.070 1.223 1.452 1.00 95.81 91 ARG A N 1
ATOM 681 C CA . ARG A 1 91 ? -10.323 1.671 0.802 1.00 95.81 91 ARG A CA 1
ATOM 682 C C . ARG A 1 91 ? -11.494 0.697 0.954 1.00 95.81 91 ARG A C 1
ATOM 684 O O . ARG A 1 91 ? -12.634 1.093 0.747 1.00 95.81 91 ARG A O 1
ATOM 691 N N . GLN A 1 92 ? -11.222 -0.564 1.280 1.00 96.88 92 GLN A N 1
ATOM 692 C CA . GLN A 1 92 ? -12.240 -1.569 1.603 1.00 96.88 92 GLN A CA 1
ATOM 693 C C . GLN A 1 92 ? -12.523 -1.661 3.108 1.00 96.88 92 GLN A C 1
ATOM 695 O O . GLN A 1 92 ? -13.223 -2.578 3.526 1.00 96.88 92 GLN A O 1
ATOM 700 N N . GLU A 1 93 ? -11.951 -0.767 3.922 1.00 95.81 93 GLU A N 1
ATOM 701 C CA . GLU A 1 93 ? -12.031 -0.792 5.389 1.00 95.81 93 GLU A CA 1
ATOM 702 C C . GLU A 1 93 ? -11.451 -2.079 6.012 1.00 95.81 93 GLU A C 1
ATOM 704 O O . GLU A 1 93 ? -11.710 -2.433 7.163 1.00 95.81 93 GLU A O 1
ATOM 709 N N . ARG A 1 94 ? -10.609 -2.796 5.259 1.00 96.94 94 ARG A N 1
ATOM 710 C CA . ARG A 1 94 ? -9.946 -4.040 5.673 1.00 96.94 94 ARG A CA 1
ATOM 711 C C . ARG A 1 94 ? -8.613 -3.724 6.340 1.00 96.94 94 ARG A C 1
ATOM 713 O O . ARG A 1 94 ? -7.552 -4.156 5.892 1.00 96.94 94 ARG A O 1
ATOM 720 N N . TYR A 1 95 ? -8.669 -2.957 7.427 1.00 94.50 95 TYR A N 1
ATOM 721 C CA . TYR A 1 95 ? -7.487 -2.385 8.082 1.00 94.50 95 TYR A CA 1
ATOM 722 C C . TYR A 1 95 ? -6.465 -3.449 8.486 1.00 94.50 95 TYR A C 1
ATOM 724 O O . TYR A 1 95 ? -5.280 -3.313 8.210 1.00 94.50 95 TYR A O 1
ATOM 732 N N . GLN A 1 96 ? -6.916 -4.567 9.056 1.00 93.06 96 GLN A N 1
ATOM 733 C CA . GLN A 1 96 ? -5.999 -5.614 9.505 1.00 93.06 96 GLN A CA 1
ATOM 734 C C . GLN A 1 96 ? -5.179 -6.233 8.362 1.00 93.06 96 GLN A C 1
ATOM 736 O O . GLN A 1 96 ? -4.028 -6.614 8.559 1.00 93.06 96 GLN A O 1
ATOM 741 N N . GLU A 1 97 ? -5.760 -6.319 7.166 1.00 95.62 97 GLU A N 1
ATOM 742 C CA . GLU A 1 97 ? -5.107 -6.886 5.982 1.00 95.62 97 GLU A CA 1
ATOM 743 C C . GLU A 1 97 ? -4.222 -5.861 5.265 1.00 95.62 97 GLU A C 1
ATOM 745 O O . GLU A 1 97 ? -3.271 -6.246 4.589 1.00 95.62 97 GLU A O 1
ATOM 750 N N . ALA A 1 98 ? -4.487 -4.565 5.452 1.00 96.19 98 ALA A N 1
ATOM 751 C CA . ALA A 1 98 ? -3.677 -3.478 4.910 1.00 96.19 98 ALA A CA 1
ATOM 752 C C . ALA A 1 98 ? -2.336 -3.299 5.645 1.00 96.19 98 ALA A C 1
ATOM 754 O O . ALA A 1 98 ? -1.362 -2.872 5.026 1.00 96.19 98 ALA A O 1
ATOM 755 N N . ILE A 1 99 ? -2.263 -3.650 6.937 1.00 93.38 99 ILE A N 1
ATOM 756 C CA . ILE A 1 99 ? -1.083 -3.406 7.786 1.00 93.38 99 ILE A CA 1
ATOM 757 C C . ILE A 1 99 ? 0.185 -4.042 7.209 1.00 93.38 99 ILE A C 1
ATOM 759 O O . ILE A 1 99 ? 1.187 -3.351 7.035 1.00 93.38 99 ILE A O 1
ATOM 763 N N . GLU A 1 100 ? 0.164 -5.346 6.920 1.00 94.56 100 GLU A N 1
ATOM 764 C CA . GLU A 1 100 ? 1.380 -6.058 6.506 1.00 94.56 100 GLU A CA 1
ATOM 765 C C . GLU A 1 100 ? 1.908 -5.569 5.142 1.00 94.56 100 GLU A C 1
ATOM 767 O O . GLU A 1 100 ? 3.090 -5.221 5.073 1.00 94.56 100 GLU A O 1
ATOM 772 N N . PRO A 1 101 ? 1.085 -5.440 4.078 1.00 95.06 101 PRO A N 1
ATOM 773 C CA . PRO A 1 101 ? 1.539 -4.879 2.806 1.00 95.06 101 PRO A CA 1
ATOM 774 C C . PRO A 1 101 ? 2.091 -3.453 2.931 1.00 95.06 101 PRO A C 1
ATOM 776 O O . PRO A 1 101 ? 3.156 -3.168 2.383 1.00 95.06 101 PRO A O 1
ATOM 779 N N . LEU A 1 102 ? 1.421 -2.566 3.678 1.00 93.69 102 LEU A N 1
ATOM 780 C CA . LEU A 1 102 ? 1.879 -1.183 3.868 1.00 93.69 102 LEU 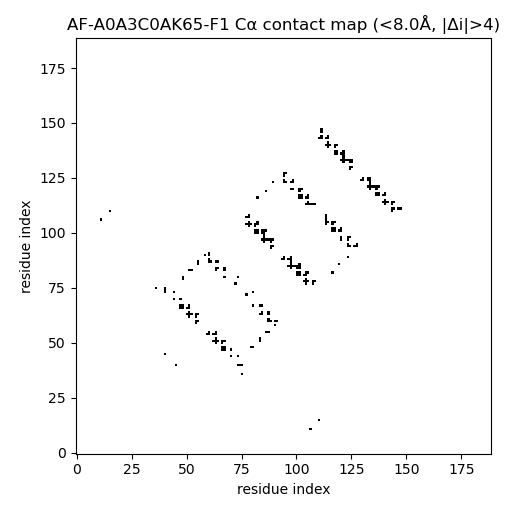A CA 1
ATOM 781 C C . LEU A 1 102 ? 3.199 -1.124 4.638 1.00 93.69 102 LEU A C 1
ATOM 783 O O . LEU A 1 102 ? 4.109 -0.389 4.257 1.00 93.69 102 LEU A O 1
ATOM 787 N N . HIS A 1 103 ? 3.333 -1.928 5.691 1.00 93.25 103 HIS A N 1
ATOM 788 C CA . HIS A 1 103 ? 4.558 -1.994 6.477 1.00 93.25 103 HIS A CA 1
ATOM 789 C C . HIS A 1 103 ? 5.732 -2.550 5.658 1.00 93.25 103 HIS A C 1
ATOM 791 O O . HIS A 1 103 ? 6.836 -2.007 5.710 1.00 93.25 103 HIS A O 1
ATOM 797 N N . GLN A 1 104 ? 5.513 -3.598 4.858 1.00 92.38 104 GLN A N 1
ATOM 798 C CA . GLN A 1 104 ? 6.545 -4.112 3.956 1.00 92.38 104 GLN A CA 1
ATOM 799 C C . GLN A 1 104 ? 6.927 -3.085 2.887 1.00 92.38 104 GLN A C 1
ATOM 801 O O . GLN A 1 104 ? 8.117 -2.874 2.658 1.00 92.38 104 GLN A O 1
ATOM 806 N N . ALA A 1 105 ? 5.952 -2.396 2.291 1.00 91.50 105 ALA A N 1
ATOM 807 C CA . ALA A 1 105 ? 6.212 -1.331 1.328 1.00 91.50 105 ALA A CA 1
ATOM 808 C C . ALA A 1 105 ? 7.070 -0.211 1.934 1.00 91.50 105 ALA A C 1
ATOM 810 O O .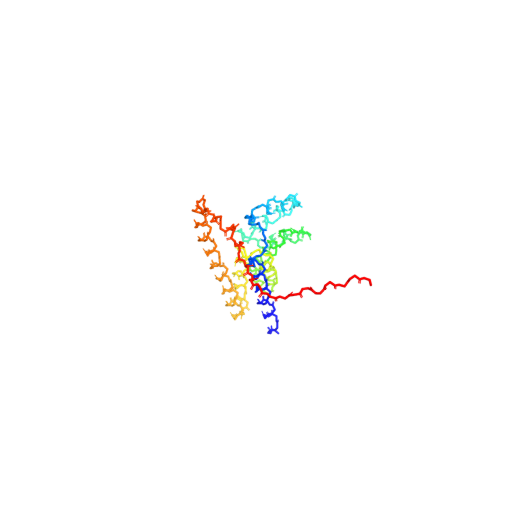 ALA A 1 105 ? 8.083 0.166 1.349 1.00 91.50 105 ALA A O 1
ATOM 811 N N . ALA A 1 106 ? 6.734 0.253 3.141 1.00 89.94 106 ALA A N 1
ATOM 812 C CA . ALA A 1 106 ? 7.481 1.294 3.845 1.00 89.94 106 ALA A CA 1
ATOM 813 C C . ALA A 1 106 ? 8.946 0.910 4.122 1.00 89.94 106 ALA A C 1
ATOM 815 O O . ALA A 1 106 ? 9.817 1.775 4.153 1.00 89.94 106 ALA A O 1
ATOM 816 N N . ARG A 1 107 ? 9.234 -0.386 4.296 1.00 89.19 107 ARG A N 1
ATOM 817 C CA . ARG A 1 107 ? 10.601 -0.899 4.481 1.00 89.19 107 ARG A CA 1
ATOM 818 C C . ARG A 1 107 ? 11.380 -1.068 3.180 1.00 89.19 107 ARG A C 1
ATOM 820 O O . ARG A 1 107 ? 12.609 -1.058 3.222 1.00 89.19 107 ARG A O 1
ATOM 827 N N . LEU A 1 108 ? 10.684 -1.319 2.073 1.00 83.75 108 LEU A N 1
ATOM 828 C CA . LEU A 1 108 ? 11.294 -1.553 0.765 1.00 83.75 108 LEU A CA 1
ATOM 829 C C . LEU A 1 108 ? 11.513 -0.261 -0.017 1.00 83.75 108 LEU A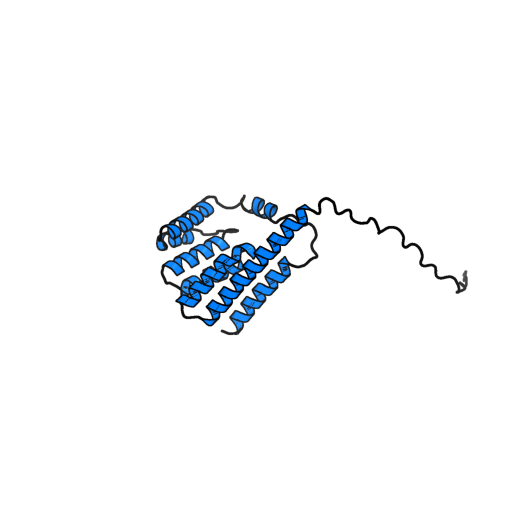 C 1
ATOM 831 O O . LEU A 1 108 ? 12.449 -0.198 -0.813 1.00 83.75 108 LEU A O 1
ATOM 835 N N . PHE A 1 109 ? 10.669 0.750 0.191 1.00 82.56 109 PHE A N 1
ATOM 836 C CA . PHE A 1 109 ? 10.894 2.058 -0.403 1.00 82.56 109 PHE A CA 1
ATOM 837 C C . PHE A 1 109 ? 12.224 2.647 0.074 1.00 82.56 109 PHE A C 1
ATOM 839 O O . PHE A 1 109 ? 12.595 2.48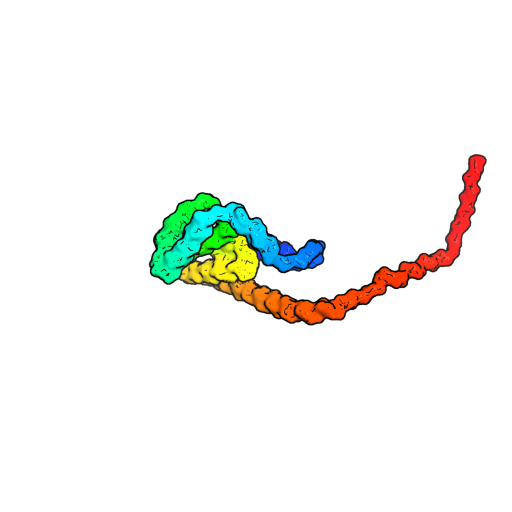0 1.243 1.00 82.56 109 PHE A O 1
ATOM 846 N N . PRO A 1 110 ? 12.939 3.374 -0.801 1.00 80.19 110 PRO A N 1
ATOM 847 C CA . PRO A 1 110 ? 13.974 4.266 -0.322 1.00 80.19 110 PRO A CA 1
ATOM 848 C C . PRO A 1 110 ? 13.347 5.315 0.607 1.00 80.19 110 PRO A C 1
ATOM 850 O O . PRO A 1 110 ? 12.142 5.577 0.580 1.00 80.19 110 PRO A O 1
ATOM 853 N N . VAL A 1 111 ? 14.172 5.867 1.499 1.00 73.62 111 VAL A N 1
ATOM 854 C CA . VAL A 1 111 ? 13.695 6.700 2.615 1.00 73.62 111 VAL A CA 1
ATOM 855 C C . VAL A 1 111 ? 12.793 7.835 2.116 1.00 73.62 111 VAL A C 1
ATOM 857 O O . VAL A 1 111 ? 11.720 8.023 2.677 1.00 73.62 111 VAL A O 1
ATOM 860 N N . MET A 1 112 ? 13.172 8.485 1.015 1.00 70.94 112 MET A N 1
ATOM 861 C CA . MET A 1 112 ? 12.494 9.640 0.411 1.00 70.94 112 MET A CA 1
ATOM 862 C C . MET A 1 112 ? 11.115 9.316 -0.188 1.00 70.94 112 MET A C 1
ATOM 864 O O . MET A 1 112 ? 10.274 10.185 -0.357 1.00 70.94 112 MET A O 1
ATOM 868 N N . GLU A 1 113 ? 10.849 8.061 -0.529 1.00 75.56 113 GLU A N 1
ATOM 869 C CA . GLU A 1 113 ? 9.572 7.632 -1.101 1.00 75.56 113 GLU A CA 1
ATOM 870 C C . GLU A 1 113 ? 8.712 6.896 -0.063 1.00 75.56 113 GLU A C 1
ATOM 872 O O . GLU A 1 113 ? 7.503 6.730 -0.243 1.00 75.56 113 GLU A O 1
ATOM 877 N N . SER A 1 114 ? 9.315 6.491 1.061 1.00 83.94 114 SER A N 1
ATOM 878 C CA . SER A 1 114 ? 8.656 5.731 2.129 1.00 83.94 114 SER A CA 1
ATOM 879 C C . SER A 1 114 ? 7.610 6.536 2.905 1.00 83.94 114 SER A C 1
ATOM 881 O O . SER A 1 114 ? 6.709 5.941 3.503 1.00 83.94 114 SER A O 1
ATOM 883 N N . ARG A 1 115 ? 7.672 7.877 2.860 1.00 89.81 115 ARG A N 1
ATOM 884 C CA . ARG A 1 115 ? 6.756 8.786 3.569 1.00 89.81 115 ARG A CA 1
ATOM 885 C C . ARG A 1 115 ? 5.288 8.427 3.343 1.00 89.81 115 ARG A C 1
ATOM 887 O O . ARG A 1 115 ? 4.538 8.270 4.302 1.00 89.81 115 ARG A O 1
ATOM 894 N N . LYS A 1 116 ? 4.889 8.234 2.079 1.00 90.44 116 LYS A N 1
ATOM 895 C CA . LYS A 1 116 ? 3.500 7.906 1.707 1.00 90.44 116 LYS A CA 1
ATOM 896 C C . LYS A 1 116 ? 3.032 6.594 2.337 1.00 90.44 116 LYS A C 1
ATOM 898 O O . LYS A 1 116 ? 1.897 6.510 2.799 1.00 90.44 116 LYS A O 1
ATOM 903 N N . ALA A 1 117 ? 3.906 5.590 2.392 1.00 90.56 117 ALA A N 1
ATOM 904 C CA . ALA A 1 117 ? 3.593 4.301 2.998 1.00 90.56 117 ALA A CA 1
ATOM 905 C C . ALA A 1 117 ? 3.433 4.409 4.524 1.00 90.56 117 ALA A C 1
ATOM 907 O O . ALA A 1 117 ? 2.502 3.824 5.076 1.00 90.56 117 ALA A O 1
ATOM 908 N N . TRP A 1 118 ? 4.271 5.203 5.202 1.00 93.00 118 TRP A N 1
ATOM 909 C CA . TRP A 1 118 ? 4.128 5.471 6.638 1.00 93.00 118 TRP A CA 1
ATOM 910 C C . TRP A 1 118 ? 2.854 6.253 6.969 1.00 93.00 118 TRP A C 1
ATOM 912 O O . TRP A 1 118 ? 2.158 5.899 7.920 1.00 93.00 118 TRP A O 1
ATOM 922 N N . SER A 1 119 ? 2.491 7.249 6.157 1.00 94.50 119 SER A N 1
ATOM 923 C CA . SER A 1 119 ? 1.223 7.973 6.311 1.00 94.50 119 SER A CA 1
ATOM 924 C C . SER A 1 119 ? 0.010 7.058 6.119 1.00 94.50 119 SER A C 1
ATOM 926 O O . SER A 1 119 ? -0.907 7.080 6.938 1.00 94.50 119 SER A O 1
ATOM 928 N N . ALA A 1 120 ? 0.018 6.205 5.091 1.00 93.75 120 ALA A N 1
ATOM 929 C CA . ALA A 1 120 ? -1.044 5.223 4.867 1.00 93.75 120 ALA A CA 1
ATOM 930 C C . ALA A 1 120 ? -1.149 4.211 6.022 1.00 93.75 120 ALA A C 1
ATOM 932 O O . ALA A 1 120 ? -2.246 3.864 6.461 1.00 93.75 120 ALA A O 1
ATOM 933 N N . LEU A 1 121 ? -0.010 3.765 6.562 1.00 94.12 121 LEU A N 1
ATOM 934 C CA . LEU A 1 121 ? 0.030 2.857 7.707 1.00 94.12 121 LEU A CA 1
ATOM 935 C C . LEU A 1 121 ? -0.494 3.528 8.988 1.00 94.12 121 LEU A C 1
ATOM 937 O O . LEU A 1 121 ? -1.234 2.903 9.746 1.00 94.12 121 LEU A O 1
ATOM 941 N N . SER A 1 122 ? -0.164 4.804 9.210 1.00 96.06 122 SER A N 1
ATOM 942 C CA . SER A 1 122 ? -0.719 5.605 10.307 1.00 96.06 122 SER A CA 1
ATOM 943 C C . SER A 1 122 ? -2.243 5.687 10.218 1.00 96.06 122 SER A C 1
ATOM 945 O O . SER A 1 122 ? -2.935 5.397 11.198 1.00 96.06 122 SER A O 1
ATOM 947 N N . GLU A 1 123 ? -2.777 5.978 9.028 1.00 95.25 123 GLU A N 1
ATOM 948 C CA . GLU A 1 123 ? -4.223 6.016 8.801 1.00 95.25 123 GLU A CA 1
ATOM 949 C C . GLU A 1 123 ? -4.874 4.665 9.079 1.00 95.25 123 GLU A C 1
ATOM 951 O O . GLU A 1 123 ? -5.874 4.577 9.793 1.00 95.25 123 GLU A O 1
ATOM 956 N N . CYS A 1 124 ? -4.259 3.598 8.575 1.00 94.12 124 CYS A N 1
ATOM 957 C CA . CYS A 1 124 ? -4.706 2.236 8.803 1.00 94.12 124 CYS A CA 1
ATOM 958 C C . CYS A 1 124 ? -4.792 1.902 10.299 1.00 94.12 124 CYS A C 1
ATOM 960 O O . CYS A 1 124 ? -5.780 1.322 10.752 1.00 94.12 124 CYS A O 1
ATOM 962 N N . PHE A 1 125 ? -3.783 2.279 11.087 1.00 94.00 125 PHE A N 1
ATOM 963 C CA . PHE A 1 125 ? -3.795 2.063 12.532 1.00 94.00 125 PHE A CA 1
ATOM 964 C C . PHE A 1 125 ? -4.861 2.896 13.233 1.00 94.00 125 PHE A C 1
ATOM 966 O O . PHE A 1 125 ? -5.544 2.377 14.116 1.00 94.00 125 PHE A O 1
ATOM 973 N N . ARG A 1 126 ? -5.046 4.153 12.827 1.00 94.88 126 ARG A N 1
ATOM 974 C CA . ARG A 1 126 ? -6.060 5.042 13.400 1.00 94.88 126 ARG A CA 1
ATOM 975 C C . ARG A 1 126 ? -7.466 4.488 13.190 1.00 94.88 126 ARG A C 1
ATOM 977 O O . ARG A 1 126 ? -8.233 4.385 14.145 1.00 94.88 126 ARG A O 1
ATOM 984 N N . LEU A 1 127 ? -7.776 4.066 11.965 1.00 94.12 127 LEU A N 1
ATOM 985 C CA . LEU A 1 127 ? -9.070 3.476 11.620 1.00 94.12 127 LEU A CA 1
ATOM 986 C C . LEU A 1 127 ? -9.259 2.078 12.232 1.00 94.12 127 LEU A C 1
ATOM 988 O O . LEU A 1 127 ? -10.373 1.711 12.599 1.00 94.12 127 LEU A O 1
ATOM 992 N N . GLY A 1 128 ? -8.171 1.326 12.422 1.00 91.25 128 GLY A N 1
ATOM 993 C CA . GLY A 1 128 ? -8.162 0.042 13.129 1.00 91.25 128 GLY A CA 1
ATOM 994 C C . GLY A 1 128 ? -8.235 0.139 14.662 1.00 91.25 128 GLY A C 1
ATOM 995 O O . GLY A 1 128 ? -8.329 -0.892 15.324 1.00 91.25 128 GLY A O 1
ATOM 996 N N . GLY A 1 129 ? -8.192 1.345 15.242 1.00 91.62 129 GLY A N 1
ATOM 997 C CA . GLY A 1 129 ? -8.255 1.570 16.693 1.00 91.62 129 GLY A CA 1
ATOM 998 C C . GLY A 1 129 ? -6.918 1.438 17.438 1.00 91.62 129 GLY A C 1
ATOM 999 O O . GLY A 1 129 ? -6.894 1.404 18.668 1.00 91.62 129 GLY A O 1
ATOM 1000 N N . TYR A 1 130 ? -5.795 1.388 16.722 1.00 92.56 130 TYR A N 1
ATOM 1001 C CA . TYR A 1 130 ? -4.442 1.263 17.268 1.00 92.56 130 TYR A CA 1
ATOM 1002 C C . TYR A 1 130 ? -3.756 2.628 17.413 1.00 92.56 130 TYR A C 1
ATOM 1004 O O . TYR A 1 130 ? -2.743 2.901 16.770 1.00 92.56 130 TYR A O 1
ATOM 1012 N N . GLN A 1 131 ? -4.302 3.494 18.269 1.00 91.69 131 GLN A N 1
ATOM 1013 C CA . GLN A 1 131 ? -3.905 4.906 18.345 1.00 91.69 131 GLN A CA 1
ATOM 1014 C C . GLN A 1 131 ? -2.405 5.130 18.606 1.00 91.69 131 GLN A C 1
ATOM 1016 O O . GLN A 1 131 ? -1.792 5.963 17.947 1.00 91.69 131 GLN A O 1
ATOM 1021 N N . GLU A 1 132 ? -1.799 4.361 19.515 1.00 89.69 132 GLU A N 1
ATOM 1022 C CA . GLU A 1 132 ? -0.363 4.475 19.824 1.00 89.69 132 GLU A CA 1
ATOM 1023 C C . GLU A 1 132 ? 0.515 4.150 18.603 1.00 89.69 132 GLU A C 1
ATOM 1025 O O . GLU A 1 132 ? 1.507 4.824 18.339 1.00 89.69 132 GLU A O 1
ATOM 1030 N N . LEU A 1 133 ? 0.138 3.131 17.823 1.00 90.56 133 LEU A N 1
ATOM 1031 C CA . LEU A 1 133 ? 0.868 2.755 16.608 1.00 90.56 133 LEU A CA 1
ATOM 1032 C C . LEU A 1 133 ? 0.665 3.780 15.489 1.00 90.56 133 LEU A C 1
ATOM 1034 O O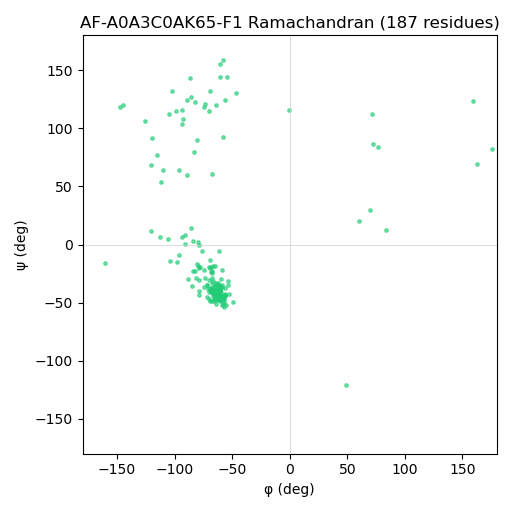 . LEU A 1 133 ? 1.590 4.042 14.722 1.00 90.56 133 LEU A O 1
ATOM 1038 N N . ALA A 1 134 ? -0.527 4.376 15.414 1.00 92.62 134 ALA A N 1
ATOM 1039 C CA . ALA A 1 134 ? -0.830 5.431 14.457 1.00 92.62 134 ALA A CA 1
ATOM 1040 C C . ALA A 1 134 ? 0.061 6.660 14.679 1.00 92.62 134 ALA A C 1
ATOM 1042 O O . ALA A 1 134 ? 0.621 7.191 13.719 1.00 92.62 134 ALA A O 1
ATOM 1043 N N . GLU A 1 135 ? 0.236 7.074 15.936 1.00 91.88 135 GLU A N 1
ATOM 1044 C CA . GLU A 1 135 ? 1.091 8.205 16.307 1.00 91.88 135 GLU A CA 1
ATOM 1045 C C . GLU A 1 135 ? 2.555 7.945 15.940 1.00 91.88 135 GLU A C 1
ATOM 1047 O O . GLU A 1 135 ? 3.183 8.769 15.280 1.00 91.88 135 GLU A O 1
ATOM 1052 N N . VAL A 1 136 ? 3.073 6.756 16.257 1.00 91.38 136 VAL A N 1
ATOM 1053 C CA . VAL A 1 136 ? 4.434 6.350 15.872 1.00 91.38 136 VAL A CA 1
ATOM 1054 C C . VAL A 1 136 ? 4.636 6.405 14.354 1.00 91.38 136 VAL A C 1
ATOM 1056 O O . VAL A 1 136 ? 5.642 6.93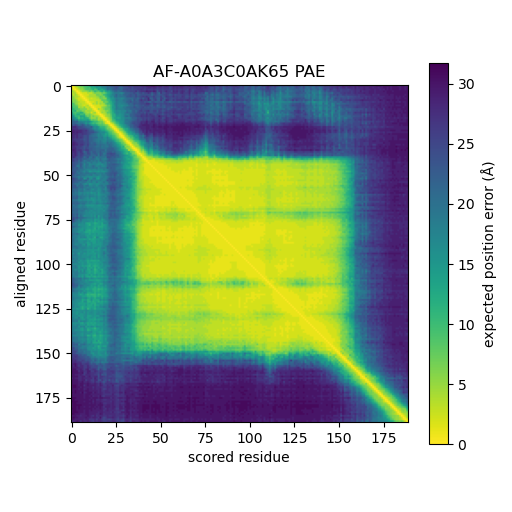4 13.878 1.00 91.38 136 VAL A O 1
ATOM 1059 N N . ALA A 1 137 ? 3.689 5.872 13.580 1.00 89.25 137 ALA A N 1
ATOM 1060 C CA . ALA A 1 137 ? 3.766 5.894 12.122 1.00 89.25 137 ALA A CA 1
ATOM 1061 C C . ALA A 1 137 ? 3.673 7.325 11.552 1.00 89.25 137 ALA A C 1
ATOM 1063 O O . ALA A 1 137 ? 4.377 7.631 10.591 1.00 89.25 137 ALA A O 1
ATOM 1064 N N . SER A 1 138 ? 2.876 8.211 12.166 1.00 92.69 138 SER A N 1
ATOM 1065 C CA . SER A 1 138 ? 2.789 9.633 11.784 1.00 92.69 138 SER A CA 1
ATOM 1066 C C . SER A 1 138 ? 4.115 10.351 12.006 1.00 92.69 138 SER A C 1
ATOM 1068 O O . SER A 1 138 ? 4.662 10.927 11.070 1.00 92.69 138 SER A O 1
ATOM 1070 N N . LEU A 1 139 ? 4.689 10.225 13.206 1.00 90.88 139 LEU A N 1
ATOM 1071 C CA . LEU A 1 139 ? 5.983 10.824 13.543 1.00 90.88 139 LEU A CA 1
ATOM 1072 C C . LEU A 1 139 ? 7.101 10.322 12.622 1.00 90.88 139 LEU A C 1
ATOM 1074 O O . LEU A 1 139 ? 8.006 11.069 12.264 1.00 90.88 139 LEU A O 1
ATOM 1078 N N . THR A 1 140 ? 7.032 9.055 12.206 1.00 88.31 140 THR A N 1
ATOM 1079 C CA . THR A 1 140 ? 7.986 8.493 11.241 1.00 88.31 140 THR A CA 1
ATOM 1080 C C . THR A 1 140 ? 7.848 9.161 9.872 1.00 88.31 140 THR A C 1
ATOM 1082 O O . THR A 1 140 ? 8.856 9.497 9.257 1.00 88.31 140 THR A O 1
ATOM 1085 N N . ALA A 1 141 ? 6.621 9.393 9.398 1.00 89.00 141 ALA A N 1
ATOM 1086 C CA . ALA A 1 141 ? 6.383 10.095 8.138 1.00 89.00 141 ALA A CA 1
ATOM 1087 C C . ALA A 1 141 ? 6.852 11.563 8.188 1.00 89.00 141 ALA A C 1
ATOM 1089 O O . ALA A 1 141 ? 7.436 12.046 7.220 1.00 89.00 141 ALA A O 1
ATOM 1090 N N . GLU A 1 142 ? 6.640 12.248 9.313 1.00 88.62 142 GLU A N 1
ATOM 1091 C CA . GLU A 1 142 ? 7.109 13.622 9.552 1.00 88.62 142 GLU A CA 1
ATOM 1092 C C . GLU A 1 142 ? 8.643 13.701 9.572 1.00 88.62 142 GLU A C 1
ATOM 1094 O O . GLU A 1 142 ? 9.233 14.550 8.910 1.00 88.62 142 GLU A O 1
ATOM 1099 N N . ALA A 1 143 ? 9.315 12.759 10.238 1.00 86.00 143 ALA A N 1
ATOM 1100 C CA . ALA A 1 143 ? 10.775 12.699 10.244 1.00 86.00 143 ALA A CA 1
ATOM 1101 C C . ALA A 1 143 ? 11.362 12.484 8.836 1.00 86.00 143 ALA A C 1
ATOM 1103 O O . ALA A 1 143 ? 12.410 13.039 8.510 1.00 86.00 143 ALA A O 1
ATOM 1104 N N . VAL A 1 144 ? 10.694 11.694 7.985 1.00 81.31 144 VAL A N 1
ATOM 1105 C CA . VAL A 1 144 ? 11.100 11.531 6.580 1.00 81.31 144 VAL A CA 1
ATOM 1106 C C . VAL A 1 144 ? 10.954 12.847 5.812 1.00 81.31 144 VAL A C 1
ATOM 1108 O O . VAL A 1 144 ? 11.877 13.220 5.096 1.00 81.31 144 VAL A O 1
ATOM 1111 N N . GLU A 1 145 ? 9.860 13.587 6.004 1.00 82.88 145 GLU A N 1
ATOM 1112 C CA . GLU A 1 145 ? 9.666 14.912 5.395 1.00 82.88 145 GLU A CA 1
ATOM 1113 C C . GLU A 1 145 ? 10.755 15.916 5.803 1.00 82.88 145 GLU A C 1
ATOM 1115 O O . GLU A 1 145 ? 11.259 16.670 4.970 1.00 82.88 145 GLU A O 1
ATOM 1120 N N . GLU A 1 146 ? 11.169 15.918 7.069 1.00 80.38 146 GLU A N 1
ATOM 1121 C CA . GLU A 1 146 ? 12.259 16.783 7.533 1.00 80.38 146 GLU A CA 1
ATOM 1122 C C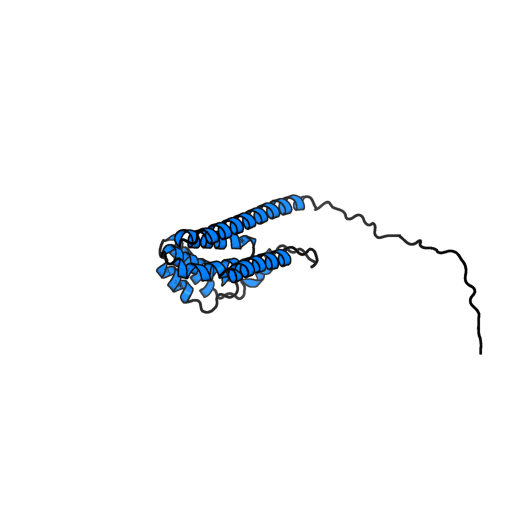 . GLU A 1 146 ? 13.600 16.432 6.874 1.00 80.38 146 GLU A C 1
ATOM 1124 O O . GLU A 1 146 ? 14.388 17.324 6.532 1.00 80.38 146 GLU A O 1
ATOM 1129 N N . ILE A 1 147 ? 13.863 15.138 6.670 1.00 78.44 147 ILE A N 1
ATOM 1130 C CA . ILE A 1 147 ? 15.039 14.664 5.932 1.00 78.44 147 ILE A CA 1
ATOM 1131 C C . ILE A 1 147 ? 14.953 15.117 4.471 1.00 78.44 147 ILE A C 1
ATOM 1133 O O . ILE A 1 147 ? 15.942 15.637 3.950 1.00 78.44 147 ILE A O 1
ATOM 1137 N N . GLU A 1 148 ? 13.785 14.979 3.835 1.00 73.25 148 GLU A N 1
ATOM 1138 C CA . GLU A 1 148 ? 13.551 15.422 2.457 1.00 73.25 148 GLU A CA 1
ATOM 1139 C C . GLU A 1 148 ? 13.883 16.911 2.293 1.00 73.25 148 GLU A C 1
ATOM 1141 O O . GLU A 1 148 ? 14.709 17.283 1.453 1.00 73.25 148 GLU A O 1
ATOM 1146 N N . ALA A 1 149 ? 13.315 17.750 3.163 1.00 75.50 149 ALA A N 1
ATOM 1147 C CA . ALA A 1 149 ? 13.535 19.193 3.164 1.00 75.50 149 ALA A CA 1
ATOM 1148 C C . ALA A 1 149 ? 15.006 19.561 3.426 1.00 75.50 149 ALA A C 1
ATOM 1150 O O . ALA A 1 149 ? 15.564 20.457 2.789 1.00 75.50 149 ALA A O 1
ATOM 1151 N N . SER A 1 150 ? 15.671 18.851 4.341 1.00 71.75 150 SER A N 1
ATOM 1152 C CA . SER A 1 150 ? 17.085 19.084 4.656 1.00 71.75 150 SER A CA 1
ATOM 1153 C C . SER A 1 150 ? 18.005 18.736 3.482 1.00 71.75 150 SER A C 1
ATOM 1155 O O . SER A 1 150 ? 18.969 19.458 3.211 1.00 71.75 150 SER A O 1
ATOM 1157 N N . CYS A 1 151 ? 17.715 17.655 2.755 1.00 63.56 151 CYS A N 1
ATOM 1158 C CA . CYS A 1 151 ? 18.466 17.263 1.565 1.00 63.56 151 CYS A CA 1
ATOM 1159 C C . CYS A 1 151 ? 18.282 18.253 0.408 1.00 63.56 151 CYS A C 1
ATOM 1161 O O . CYS A 1 151 ? 19.265 18.594 -0.250 1.00 63.56 151 CYS A O 1
ATOM 1163 N N . GLU A 1 152 ? 17.068 18.763 0.192 1.00 61.31 152 GLU A N 1
ATOM 1164 C CA . GLU A 1 152 ? 16.793 19.776 -0.834 1.00 61.31 152 GLU A CA 1
ATOM 1165 C C . GLU A 1 152 ? 17.623 21.052 -0.609 1.00 61.31 152 GLU A C 1
ATOM 1167 O O . GLU A 1 152 ? 18.280 21.552 -1.527 1.00 61.31 152 GLU A O 1
ATOM 1172 N N . VAL A 1 153 ? 17.696 21.525 0.639 1.00 57.84 153 VAL A N 1
ATOM 1173 C CA . VAL A 1 153 ? 18.510 22.691 1.025 1.00 57.84 153 VAL A CA 1
ATOM 1174 C C . VAL A 1 153 ? 20.004 22.454 0.768 1.00 57.84 153 VAL A C 1
ATOM 1176 O O . VAL A 1 153 ? 20.705 23.341 0.272 1.00 57.84 153 VAL A O 1
ATOM 1179 N N . LEU A 1 154 ? 20.514 21.255 1.059 1.00 55.72 154 LEU A N 1
ATOM 1180 C CA . LEU A 1 154 ? 21.918 20.912 0.815 1.00 55.72 154 LEU A CA 1
ATOM 1181 C C . LEU A 1 154 ? 22.251 20.835 -0.684 1.00 55.72 154 LEU A C 1
ATOM 1183 O O . LEU A 1 154 ? 23.319 21.298 -1.086 1.00 55.72 154 LEU A O 1
ATOM 1187 N N . CYS A 1 155 ? 21.345 20.331 -1.523 1.00 53.94 155 CYS A N 1
ATOM 1188 C CA . CYS A 1 155 ? 21.546 20.291 -2.973 1.00 53.94 155 CYS A CA 1
ATOM 1189 C C . CYS A 1 155 ? 21.602 21.695 -3.599 1.00 53.94 155 CYS A C 1
ATOM 1191 O O . CYS A 1 155 ? 22.473 21.955 -4.426 1.00 53.94 155 CYS A O 1
ATOM 1193 N N . LEU A 1 156 ? 20.758 22.630 -3.152 1.00 49.06 156 LEU A N 1
ATOM 1194 C CA . LEU A 1 156 ? 20.746 24.012 -3.657 1.00 49.06 156 LEU A CA 1
ATOM 1195 C C . LEU A 1 156 ? 22.010 24.804 -3.287 1.00 49.06 156 LEU A C 1
ATOM 1197 O O . LEU A 1 156 ? 22.430 25.698 -4.019 1.00 49.06 156 LEU A O 1
ATOM 1201 N N . THR A 1 157 ? 22.651 24.475 -2.164 1.00 47.91 157 THR A N 1
ATOM 1202 C CA . THR A 1 157 ? 23.909 25.127 -1.750 1.00 47.91 157 THR A CA 1
ATOM 1203 C C . THR A 1 157 ? 25.149 24.588 -2.468 1.00 47.91 157 THR A C 1
ATOM 1205 O O . THR A 1 157 ? 26.172 25.275 -2.513 1.00 47.91 157 THR A O 1
ATOM 1208 N N . GLN A 1 158 ? 25.074 23.399 -3.076 1.00 46.91 158 GLN A N 1
ATOM 1209 C CA . GLN A 1 158 ? 26.185 22.798 -3.822 1.00 46.91 158 GLN A CA 1
ATOM 1210 C C . GLN A 1 158 ? 26.353 23.346 -5.246 1.00 46.91 158 GLN A C 1
ATOM 1212 O O . GLN A 1 158 ? 27.453 23.241 -5.789 1.00 46.91 158 GLN A O 1
ATOM 1217 N N . ASP A 1 159 ? 25.356 24.020 -5.824 1.00 41.84 159 ASP A N 1
ATOM 1218 C CA . ASP A 1 159 ? 25.505 24.669 -7.140 1.00 41.84 159 ASP A CA 1
ATOM 1219 C C . ASP A 1 159 ? 26.497 25.854 -7.123 1.00 41.84 159 ASP A C 1
ATOM 1221 O O . ASP A 1 159 ? 27.065 26.219 -8.155 1.00 41.84 159 ASP A O 1
ATOM 1225 N N . HIS A 1 160 ? 26.816 26.403 -5.944 1.00 39.47 160 HIS A N 1
ATOM 1226 C CA . HIS A 1 160 ? 27.902 27.377 -5.760 1.00 39.47 160 HIS A CA 1
ATOM 1227 C C . HIS A 1 160 ? 29.266 26.754 -5.412 1.00 39.47 160 HIS A C 1
ATOM 1229 O O . HIS A 1 160 ? 30.257 27.474 -5.301 1.00 39.47 160 HIS A O 1
ATOM 1235 N N . ALA A 1 161 ? 29.370 25.425 -5.309 1.00 40.09 161 ALA A N 1
ATOM 1236 C CA . ALA A 1 161 ? 30.636 24.727 -5.062 1.00 40.09 161 ALA A CA 1
ATOM 1237 C C . ALA A 1 161 ? 31.442 24.437 -6.347 1.00 40.09 161 ALA A C 1
ATOM 1239 O O . ALA A 1 161 ? 32.396 23.662 -6.318 1.00 40.09 161 ALA A O 1
ATOM 1240 N N . SER A 1 162 ? 31.102 25.069 -7.474 1.00 44.28 162 SER A N 1
ATOM 1241 C CA . SER A 1 162 ? 31.894 25.014 -8.711 1.00 44.28 162 SER A CA 1
ATOM 1242 C C . SER A 1 162 ? 33.125 25.943 -8.704 1.00 44.28 162 SER A C 1
ATOM 1244 O O . SER A 1 162 ? 33.911 25.899 -9.648 1.00 44.28 162 SER A O 1
ATOM 1246 N N . ASP A 1 163 ? 33.358 26.700 -7.621 1.00 39.59 163 ASP A N 1
ATOM 1247 C CA . ASP A 1 163 ? 34.567 27.526 -7.422 1.00 39.59 163 ASP A CA 1
ATOM 1248 C C . ASP A 1 163 ? 35.373 27.151 -6.155 1.00 39.59 163 ASP A C 1
ATOM 1250 O O . ASP A 1 163 ? 36.294 27.857 -5.738 1.00 39.59 163 ASP A O 1
ATOM 1254 N N . TRP A 1 164 ? 35.066 26.011 -5.520 1.00 38.03 164 TRP A N 1
ATOM 1255 C CA . TRP A 1 164 ? 35.867 25.516 -4.397 1.00 38.03 164 TRP A CA 1
ATOM 1256 C C . TRP A 1 164 ? 37.123 24.799 -4.905 1.00 38.03 164 TRP A C 1
ATOM 1258 O O . TRP A 1 164 ? 37.144 23.587 -5.134 1.00 38.03 164 TRP A O 1
ATOM 1268 N N . LYS A 1 165 ? 38.208 25.559 -5.068 1.00 35.59 165 LYS A N 1
ATOM 1269 C CA . LYS A 1 165 ? 39.554 24.992 -5.183 1.00 35.59 165 LYS A CA 1
ATOM 1270 C C . LYS A 1 165 ? 39.982 24.433 -3.830 1.00 35.59 165 LYS A C 1
ATOM 1272 O O . LYS A 1 165 ? 40.200 25.187 -2.884 1.00 35.59 165 LYS A O 1
ATOM 1277 N N . TRP A 1 166 ? 40.168 23.117 -3.767 1.00 33.97 166 TRP A N 1
ATOM 1278 C CA . TRP A 1 166 ? 40.967 22.490 -2.716 1.00 33.97 166 TRP A CA 1
ATOM 1279 C C . TRP A 1 166 ? 42.293 23.253 -2.554 1.00 33.97 166 TRP A C 1
ATOM 1281 O O . TRP A 1 166 ? 42.968 23.499 -3.558 1.00 33.97 166 TRP A O 1
ATOM 1291 N N . PRO A 1 167 ? 42.706 23.636 -1.335 1.00 36.12 167 PRO A N 1
ATOM 1292 C CA . PRO A 1 167 ? 44.078 24.053 -1.119 1.00 36.12 167 PRO A CA 1
ATOM 1293 C C . PRO A 1 167 ? 44.978 22.844 -1.387 1.00 36.12 167 PRO A C 1
ATOM 1295 O O . PRO A 1 167 ? 44.862 21.824 -0.706 1.00 36.12 167 PRO A O 1
ATOM 1298 N N . ASP A 1 168 ? 45.887 22.961 -2.355 1.00 44.78 168 ASP A N 1
ATOM 1299 C CA . ASP A 1 168 ? 47.005 22.031 -2.569 1.00 44.78 168 ASP A CA 1
ATOM 1300 C C . ASP A 1 168 ? 48.017 22.132 -1.410 1.00 44.78 168 ASP A C 1
ATOM 1302 O O . ASP A 1 168 ? 49.185 22.483 -1.579 1.00 44.78 168 ASP A O 1
ATOM 1306 N N . SER A 1 169 ? 47.583 21.842 -0.185 1.00 48.31 169 SER A N 1
ATOM 1307 C CA . SER A 1 169 ? 48.453 21.757 0.987 1.00 48.31 169 SER A CA 1
ATOM 1308 C C . SER A 1 169 ? 48.555 20.321 1.489 1.00 48.31 169 SER A C 1
ATOM 1310 O O . SER A 1 169 ? 48.364 20.039 2.667 1.00 48.31 169 SER A O 1
ATOM 1312 N N . VAL A 1 170 ? 48.921 19.413 0.583 1.00 47.81 170 VAL A N 1
ATOM 1313 C CA . VAL A 1 170 ? 49.722 18.230 0.925 1.00 47.81 170 VAL A CA 1
ATOM 1314 C C . VAL A 1 170 ? 51.001 18.298 0.099 1.00 47.81 170 VAL A C 1
ATOM 1316 O O . VAL A 1 170 ? 51.236 17.552 -0.845 1.00 47.81 170 VAL A O 1
ATOM 1319 N N . SER A 1 171 ? 51.838 19.276 0.422 1.00 44.62 171 SER A N 1
ATOM 1320 C CA . SER A 1 171 ? 53.224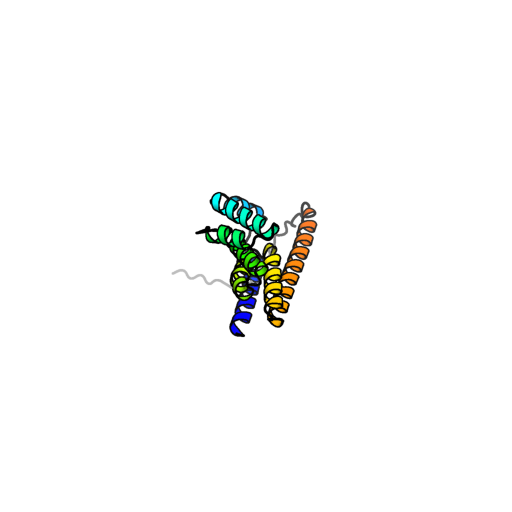 19.309 -0.026 1.00 44.62 171 SER A CA 1
ATOM 1321 C C . SER A 1 171 ? 54.073 19.971 1.048 1.00 44.62 171 SER A C 1
ATOM 1323 O O . SER A 1 171 ? 53.895 21.144 1.354 1.00 44.62 171 SER A O 1
ATOM 1325 N N . ARG A 1 172 ? 55.023 19.181 1.565 1.00 46.88 172 ARG A N 1
ATOM 1326 C CA . ARG A 1 172 ? 56.078 19.506 2.541 1.00 46.88 172 ARG A CA 1
ATOM 1327 C C . ARG A 1 172 ? 55.664 19.637 4.011 1.00 46.88 172 ARG A C 1
ATOM 1329 O O . ARG A 1 172 ? 55.616 20.723 4.568 1.00 46.88 172 ARG A O 1
ATOM 1336 N N . ILE A 1 173 ? 55.598 18.484 4.677 1.00 38.59 173 ILE A N 1
ATOM 1337 C CA . ILE A 1 173 ? 56.324 18.297 5.944 1.00 38.59 173 ILE A CA 1
ATOM 1338 C C . ILE A 1 173 ? 57.376 17.210 5.689 1.00 38.59 173 ILE A C 1
ATOM 1340 O O . ILE A 1 173 ? 57.212 16.036 5.999 1.00 38.59 173 ILE A O 1
ATOM 1344 N N . THR A 1 174 ? 58.451 17.605 5.015 1.00 50.56 174 THR A N 1
ATOM 1345 C CA . THR A 1 174 ? 59.774 17.042 5.281 1.00 50.56 174 THR A CA 1
ATOM 1346 C C . THR A 1 174 ? 60.395 17.999 6.278 1.00 50.56 174 THR A C 1
ATOM 1348 O O . THR A 1 174 ? 60.706 19.114 5.883 1.00 50.56 174 THR A O 1
ATOM 1351 N N . ASP A 1 175 ? 60.433 17.609 7.548 1.00 42.19 175 ASP A N 1
ATOM 1352 C CA . ASP A 1 175 ? 61.474 17.976 8.516 1.00 42.19 175 ASP A CA 1
ATOM 1353 C C . ASP A 1 175 ? 61.089 17.403 9.883 1.00 42.19 175 ASP A C 1
ATOM 1355 O O . ASP A 1 175 ? 60.536 18.069 10.754 1.00 42.19 175 ASP A O 1
ATOM 1359 N N . PHE A 1 176 ? 61.396 16.119 10.072 1.00 31.31 176 PHE A N 1
ATOM 1360 C CA . PHE A 1 176 ? 61.628 15.585 11.408 1.00 31.31 176 PHE A CA 1
ATOM 1361 C C . PHE A 1 176 ? 63.052 15.037 11.437 1.00 31.31 176 PHE A C 1
ATOM 1363 O O . PHE A 1 176 ? 63.322 13.904 11.045 1.00 31.31 176 PHE A O 1
ATOM 1370 N N . SER A 1 177 ? 63.979 15.904 11.836 1.00 35.16 177 SER A N 1
ATOM 1371 C CA . SER A 1 177 ? 65.380 15.575 12.074 1.00 35.16 177 SER A CA 1
ATOM 1372 C C . SER A 1 177 ? 65.584 15.370 13.577 1.00 35.16 177 SER A C 1
ATOM 1374 O O . SER A 1 177 ? 65.449 16.336 14.330 1.00 35.16 177 SER A O 1
ATOM 1376 N N . PRO A 1 178 ? 65.918 14.160 14.062 1.00 36.44 178 PRO A N 1
ATOM 1377 C CA . PRO A 1 178 ? 66.503 14.000 15.379 1.00 36.44 178 PRO A CA 1
ATOM 1378 C C . PRO A 1 178 ? 68.030 14.005 15.243 1.00 36.44 178 PRO A C 1
ATOM 1380 O O . PRO A 1 178 ? 68.648 13.053 14.765 1.00 36.44 178 PRO A O 1
ATOM 1383 N N . ALA A 1 179 ? 68.660 15.093 15.682 1.00 33.09 179 ALA A N 1
ATOM 1384 C CA . ALA A 1 179 ? 70.105 15.154 15.818 1.00 33.09 179 ALA A CA 1
ATOM 1385 C C . ALA A 1 179 ? 70.584 14.330 17.029 1.00 33.09 179 ALA A C 1
ATOM 1387 O O . ALA A 1 179 ? 70.306 14.656 18.179 1.00 33.09 179 ALA A O 1
ATOM 1388 N N . SER A 1 180 ? 71.442 13.351 16.733 1.00 36.66 180 SER A N 1
ATOM 1389 C CA . SER A 1 180 ? 72.554 12.845 17.554 1.00 36.66 180 SER A CA 1
ATOM 1390 C C . SER A 1 180 ? 72.261 12.010 18.816 1.00 36.66 180 SER A C 1
ATOM 1392 O O . SER A 1 180 ? 71.881 12.524 19.862 1.00 36.66 180 SER A O 1
ATOM 1394 N N . ARG A 1 181 ? 72.634 10.722 18.757 1.00 33.78 181 ARG A N 1
ATOM 1395 C CA . ARG A 1 181 ? 73.766 10.088 19.484 1.00 33.78 181 ARG A CA 1
ATOM 1396 C C . ARG A 1 181 ? 73.537 8.575 19.557 1.00 33.78 181 ARG A C 1
ATOM 1398 O O . ARG A 1 181 ? 72.545 8.133 20.118 1.00 33.78 181 ARG A O 1
ATOM 1405 N N . GLY A 1 182 ? 74.483 7.783 19.055 1.00 33.78 182 GLY A N 1
ATOM 1406 C CA . GLY A 1 182 ? 74.443 6.331 19.249 1.00 33.78 182 GLY A CA 1
ATOM 1407 C C . GLY A 1 182 ? 75.321 5.544 18.287 1.00 33.78 182 GLY A C 1
ATOM 1408 O O . GLY A 1 182 ? 74.816 4.882 17.395 1.00 33.78 182 GLY A O 1
ATOM 1409 N N . VAL A 1 183 ? 76.635 5.681 18.462 1.00 41.56 183 VAL A N 1
ATOM 1410 C CA . VAL A 1 183 ? 77.696 4.696 18.179 1.00 41.56 183 VAL A CA 1
ATOM 1411 C C . VAL A 1 183 ? 77.207 3.339 17.635 1.00 41.56 183 VAL A C 1
ATOM 1413 O O . VAL A 1 183 ? 76.596 2.560 18.360 1.00 41.56 183 VAL A O 1
ATOM 1416 N N . SER A 1 184 ? 77.570 3.005 16.393 1.00 45.38 184 SER A N 1
ATOM 1417 C CA . SER A 1 184 ? 77.549 1.619 15.905 1.00 45.38 184 SER A CA 1
ATOM 1418 C C . SER A 1 184 ? 78.867 0.922 16.262 1.00 45.38 184 SER A C 1
ATOM 1420 O O . SER A 1 184 ? 79.921 1.422 15.857 1.00 45.38 184 SER A O 1
ATOM 1422 N N . PRO A 1 185 ? 78.872 -0.248 16.923 1.00 45.06 185 PRO A N 1
ATOM 1423 C CA . PRO A 1 185 ? 80.026 -1.128 16.886 1.00 45.06 185 PRO A CA 1
ATOM 1424 C C . PRO A 1 185 ? 79.985 -1.972 15.607 1.00 45.06 185 PRO A C 1
ATOM 1426 O O . PRO A 1 185 ? 79.030 -2.699 15.340 1.00 45.06 185 PRO A O 1
ATOM 1429 N N . ARG A 1 186 ? 81.057 -1.868 14.816 1.00 39.91 186 ARG A N 1
ATOM 1430 C CA . ARG A 1 186 ? 81.410 -2.823 13.761 1.00 39.91 186 ARG A CA 1
ATOM 1431 C C . ARG A 1 186 ? 81.841 -4.138 14.415 1.00 39.91 186 ARG A C 1
ATOM 1433 O O . ARG A 1 186 ? 82.712 -4.111 15.277 1.00 39.91 186 ARG A O 1
ATOM 1440 N N . ILE A 1 187 ? 81.319 -5.265 13.942 1.00 43.72 187 ILE A N 1
ATOM 1441 C CA . ILE A 1 187 ? 81.935 -6.583 14.143 1.00 43.72 187 ILE A CA 1
ATOM 1442 C C . ILE A 1 187 ? 82.099 -7.223 12.759 1.00 43.72 187 ILE A C 1
ATOM 1444 O O . ILE A 1 187 ? 81.100 -7.615 12.154 1.00 43.72 187 ILE A O 1
ATOM 1448 N N . PRO A 1 188 ? 83.319 -7.298 12.206 1.00 41.16 188 PRO A N 1
ATOM 1449 C CA . PRO A 1 188 ? 83.663 -8.300 11.210 1.00 41.16 188 PRO A CA 1
ATOM 1450 C C . PRO A 1 188 ? 84.133 -9.587 11.914 1.00 41.16 188 PRO A C 1
ATOM 1452 O O . PRO A 1 188 ? 84.787 -9.491 12.945 1.00 41.16 188 PRO A O 1
ATOM 1455 N N . ARG A 1 189 ? 83.761 -10.734 11.327 1.00 40.62 189 ARG A N 1
ATOM 1456 C CA . ARG A 1 189 ? 84.194 -12.129 11.584 1.00 40.62 189 ARG A CA 1
ATOM 1457 C C . ARG A 1 189 ? 84.976 -12.440 12.862 1.00 40.62 189 ARG A C 1
ATOM 1459 O O . ARG A 1 189 ? 86.153 -12.036 12.953 1.00 40.62 189 ARG A O 1
#

Radius of gyration: 26.7 Å; Cα contacts (8 Å, |Δi|>4): 151; chains: 1; bounding box: 97×41×42 Å

Mean predicted aligned error: 15.6 Å

pLDDT: mean 70.38, std 25.32, range [30.89, 98.12]